Protein AF-A0A4Q3ZMX4-F1 (afdb_monomer_lite)

Secondary structure (DSSP, 8-state):
-HHHHHHHHHHHHHHHHHHHHHHHHHHH-S-HHHHHHHHHHHHHHHHHHHHHHHHHHHHHHHHHHHHHHHTT--TTTTT-HHHHHHHHHHHHHHHHHHHHHHHT-SS-EEEE-TTSBEEEE-HHHHHH-TT--TT-BHHHHHGGGGTSSEEEEEETTEEEEEEEEEEGGGEEEEEEEE---PPPHHHHHHHHHHHHTT----------

pLDDT: mean 84.44, std 8.98, range [46.44, 96.88]

Structure (mmCIF, N/CA/C/O backbone):
data_AF-A0A4Q3ZMX4-F1
#
_entry.id   AF-A0A4Q3ZMX4-F1
#
loop_
_atom_site.group_PDB
_atom_site.id
_atom_site.type_symbol
_atom_site.label_atom_id
_atom_site.label_alt_id
_atom_site.label_comp_id
_atom_site.label_asym_id
_atom_site.label_entity_id
_atom_site.label_seq_id
_atom_site.pdbx_PDB_ins_code
_atom_site.Cartn_x
_atom_site.Cartn_y
_atom_site.Cartn_z
_atom_site.occupancy
_atom_site.B_iso_or_equiv
_atom_site.auth_seq_id
_atom_site.auth_comp_id
_atom_site.auth_asym_id
_atom_site.auth_atom_id
_atom_site.pdbx_PDB_model_num
ATOM 1 N N . MET A 1 1 ? 9.435 -6.597 -30.065 1.00 49.09 1 MET A N 1
ATOM 2 C CA . MET A 1 1 ? 9.731 -6.068 -31.420 1.00 49.09 1 MET A CA 1
ATOM 3 C C . MET A 1 1 ? 11.016 -5.232 -31.477 1.00 49.09 1 MET A C 1
ATOM 5 O O . MET A 1 1 ? 11.872 -5.584 -32.269 1.00 49.09 1 MET A O 1
ATOM 9 N N . ARG A 1 2 ? 11.240 -4.225 -30.607 1.00 56.09 2 ARG A N 1
ATOM 10 C CA . ARG A 1 2 ? 12.465 -3.377 -30.626 1.00 56.09 2 ARG A CA 1
ATOM 11 C C . ARG A 1 2 ? 13.817 -4.119 -30.572 1.00 56.09 2 ARG A C 1
ATOM 13 O O . ARG A 1 2 ? 14.740 -3.703 -31.257 1.00 56.09 2 ARG A O 1
ATOM 20 N N . ARG A 1 3 ? 13.949 -5.209 -29.797 1.00 56.38 3 ARG A N 1
ATOM 21 C CA . ARG A 1 3 ? 15.206 -5.996 -29.727 1.00 56.38 3 ARG A CA 1
ATOM 22 C C . ARG A 1 3 ? 15.548 -6.682 -31.058 1.00 56.38 3 ARG A C 1
ATOM 24 O O . ARG A 1 3 ? 16.704 -6.705 -31.454 1.00 56.38 3 ARG A O 1
ATOM 31 N N . LEU A 1 4 ? 14.523 -7.158 -31.768 1.00 62.94 4 LEU A N 1
ATOM 32 C CA . LEU A 1 4 ? 14.646 -7.736 -33.109 1.00 62.94 4 LEU A CA 1
ATOM 33 C C . LEU A 1 4 ? 15.068 -6.668 -34.125 1.00 62.94 4 LEU A C 1
ATOM 35 O O . LEU A 1 4 ? 15.923 -6.930 -34.958 1.00 62.94 4 LEU A O 1
ATOM 39 N N . SER A 1 5 ? 14.543 -5.445 -33.998 1.00 69.19 5 SER A N 1
ATOM 40 C CA . SER A 1 5 ? 14.926 -4.299 -34.831 1.00 69.19 5 SER A CA 1
ATOM 41 C C . SER A 1 5 ? 16.400 -3.919 -34.659 1.00 69.19 5 SER A C 1
ATOM 43 O O . SER A 1 5 ? 17.083 -3.692 -35.648 1.00 69.19 5 SER A O 1
ATOM 45 N N . VAL A 1 6 ? 16.909 -3.881 -33.421 1.00 71.56 6 VAL A N 1
ATOM 46 C CA . VAL A 1 6 ? 18.323 -3.559 -33.148 1.00 71.56 6 VAL A CA 1
ATOM 47 C C . VAL A 1 6 ? 19.251 -4.648 -33.689 1.00 71.56 6 VAL A C 1
ATOM 49 O O . VAL A 1 6 ? 20.240 -4.326 -34.342 1.00 71.56 6 VAL A O 1
ATOM 52 N N . ALA A 1 7 ? 18.902 -5.924 -33.496 1.00 72.88 7 ALA A N 1
ATOM 53 C CA . ALA A 1 7 ? 19.657 -7.044 -34.057 1.00 72.88 7 ALA A CA 1
ATOM 54 C C . ALA A 1 7 ? 19.653 -7.040 -35.598 1.00 72.88 7 ALA A C 1
ATOM 56 O O . ALA A 1 7 ? 20.690 -7.265 -36.215 1.00 72.88 7 ALA A O 1
ATOM 57 N N . LEU A 1 8 ? 18.514 -6.721 -36.225 1.00 75.25 8 LEU A N 1
ATOM 58 C CA . LEU A 1 8 ? 18.392 -6.574 -37.679 1.00 75.25 8 LEU A CA 1
ATOM 59 C C . LEU A 1 8 ? 19.236 -5.420 -38.223 1.00 75.25 8 LEU A C 1
ATOM 61 O O . LEU A 1 8 ? 19.898 -5.592 -39.239 1.00 75.25 8 LEU A O 1
ATOM 65 N N . ILE A 1 9 ? 19.246 -4.268 -37.547 1.00 78.75 9 ILE A N 1
ATOM 66 C CA . ILE A 1 9 ? 20.063 -3.115 -37.950 1.00 78.75 9 ILE A CA 1
ATOM 67 C C . ILE A 1 9 ? 21.552 -3.450 -37.825 1.00 78.75 9 ILE A C 1
ATOM 69 O O . ILE A 1 9 ? 22.304 -3.199 -38.762 1.00 78.75 9 ILE A O 1
ATOM 73 N N . ALA A 1 10 ? 21.974 -4.067 -36.717 1.00 78.31 10 ALA A N 1
ATOM 74 C CA . ALA A 1 10 ? 23.356 -4.510 -36.546 1.00 78.31 10 ALA A CA 1
ATOM 75 C C . ALA A 1 10 ? 23.769 -5.509 -37.643 1.00 78.31 10 ALA A C 1
ATOM 77 O O . ALA A 1 10 ? 24.811 -5.331 -38.273 1.00 78.31 10 ALA A O 1
ATOM 78 N N . ASN A 1 11 ? 22.923 -6.499 -37.947 1.00 79.56 11 ASN A N 1
ATOM 79 C CA . ASN A 1 11 ? 23.174 -7.446 -39.037 1.00 79.56 11 ASN A CA 1
ATOM 80 C C . ASN A 1 11 ? 23.218 -6.771 -40.413 1.00 79.56 11 ASN A C 1
ATOM 82 O O . ASN A 1 11 ? 24.081 -7.107 -41.217 1.00 79.56 11 ASN A O 1
ATOM 86 N N . ALA A 1 12 ? 22.333 -5.811 -40.692 1.00 79.69 12 ALA A N 1
ATOM 87 C CA . ALA A 1 12 ? 22.329 -5.081 -41.959 1.00 79.69 12 ALA A CA 1
ATOM 88 C C . ALA A 1 12 ? 23.615 -4.261 -42.149 1.00 79.69 12 ALA A C 1
ATOM 90 O O . ALA A 1 12 ? 24.175 -4.238 -43.243 1.00 79.69 12 ALA A O 1
ATOM 91 N N . VAL A 1 13 ? 24.120 -3.638 -41.078 1.00 82.62 13 VAL A N 1
ATOM 92 C CA . VAL A 1 13 ? 25.387 -2.890 -41.089 1.00 82.62 13 VAL A CA 1
ATOM 93 C C . VAL A 1 13 ? 26.574 -3.823 -41.349 1.00 82.62 13 VAL A C 1
ATOM 95 O O . VAL A 1 13 ? 27.424 -3.514 -42.184 1.00 82.62 13 VAL A O 1
ATOM 98 N N . TRP A 1 14 ? 26.612 -4.991 -40.703 1.00 82.56 14 TRP A N 1
ATOM 99 C CA . TRP A 1 14 ? 27.644 -6.001 -40.957 1.00 82.56 14 TRP A CA 1
ATOM 100 C C . TRP A 1 14 ? 27.569 -6.590 -42.368 1.00 82.56 14 TRP A C 1
ATOM 102 O O . TRP A 1 14 ? 28.601 -6.758 -43.016 1.00 82.56 14 TRP A O 1
ATOM 112 N N . MET A 1 15 ? 26.364 -6.845 -42.881 1.00 83.38 15 MET A N 1
ATOM 113 C CA . MET A 1 15 ? 26.166 -7.288 -44.261 1.00 83.38 15 MET A CA 1
ATOM 114 C C . MET A 1 15 ? 26.649 -6.248 -45.271 1.00 83.38 15 MET A C 1
ATOM 116 O O . MET A 1 15 ? 27.288 -6.616 -46.251 1.00 83.38 15 MET A O 1
ATOM 120 N N . LEU A 1 16 ? 26.381 -4.961 -45.035 1.00 81.62 16 LEU A N 1
ATOM 121 C CA . LEU A 1 16 ? 26.855 -3.883 -45.900 1.00 81.62 16 LEU A CA 1
ATOM 122 C C . LEU A 1 16 ? 28.389 -3.808 -45.899 1.00 81.62 16 LEU A C 1
ATOM 124 O O . LEU A 1 16 ? 28.996 -3.688 -46.960 1.00 81.62 16 LEU A O 1
ATOM 128 N N . ALA A 1 17 ? 29.021 -3.931 -44.728 1.00 79.75 17 ALA A N 1
ATOM 129 C CA . ALA A 1 17 ? 30.477 -3.962 -44.611 1.00 79.75 17 ALA A CA 1
ATOM 130 C C . ALA A 1 17 ? 31.086 -5.169 -45.347 1.00 79.75 17 ALA A C 1
ATOM 132 O O . ALA A 1 17 ? 32.060 -5.011 -46.084 1.00 79.75 17 ALA A O 1
ATOM 133 N N . ALA A 1 18 ? 30.478 -6.353 -45.218 1.00 80.38 18 ALA A N 1
ATOM 134 C CA . ALA A 1 18 ? 30.893 -7.549 -45.947 1.00 80.38 18 ALA A CA 1
ATOM 135 C C . ALA A 1 18 ? 30.715 -7.390 -47.467 1.00 80.38 18 ALA A C 1
ATOM 137 O O . ALA A 1 18 ? 31.610 -7.748 -48.231 1.00 80.38 18 ALA A O 1
ATOM 138 N N . LEU A 1 19 ? 29.600 -6.803 -47.913 1.00 85.44 19 LEU A N 1
ATOM 139 C CA . LEU A 1 19 ? 29.331 -6.533 -49.326 1.00 85.44 19 LEU A CA 1
ATOM 140 C C . LEU A 1 19 ? 30.356 -5.553 -49.918 1.00 85.44 19 LEU A C 1
ATOM 142 O O . LEU A 1 19 ? 30.867 -5.787 -51.010 1.00 85.44 19 LEU A O 1
ATOM 146 N N . LEU A 1 20 ? 30.692 -4.484 -49.188 1.00 80.62 20 LEU A N 1
ATOM 147 C CA . LEU A 1 20 ? 31.711 -3.512 -49.593 1.00 80.62 20 LEU A CA 1
ATOM 148 C C . LEU A 1 20 ? 33.108 -4.136 -49.646 1.00 80.62 20 LEU A C 1
ATOM 150 O O . LEU A 1 20 ? 33.864 -3.853 -50.574 1.00 80.62 20 LEU A O 1
ATOM 154 N N . ALA A 1 21 ? 33.439 -5.016 -48.698 1.00 78.31 21 ALA A N 1
ATOM 155 C CA . ALA A 1 21 ? 34.698 -5.752 -48.711 1.00 78.31 21 ALA A CA 1
ATOM 156 C C . ALA A 1 21 ? 34.789 -6.684 -49.932 1.00 78.31 21 ALA A C 1
ATOM 158 O O . ALA A 1 21 ? 35.765 -6.620 -50.675 1.00 78.31 21 ALA A O 1
ATOM 159 N N . VAL A 1 22 ? 33.754 -7.492 -50.193 1.00 83.75 22 VAL A N 1
ATOM 160 C CA . VAL A 1 22 ? 33.700 -8.391 -51.362 1.00 83.75 22 VAL A CA 1
ATOM 161 C C . VAL A 1 22 ? 33.745 -7.602 -52.673 1.00 83.75 22 VAL A C 1
ATOM 163 O O . VAL A 1 22 ? 34.520 -7.945 -53.565 1.00 83.75 22 VAL A O 1
ATOM 166 N N . GLY A 1 23 ? 32.973 -6.517 -52.780 1.00 81.12 23 GLY A N 1
ATOM 167 C CA . GLY A 1 23 ? 32.984 -5.635 -53.947 1.00 81.12 23 GLY A CA 1
ATOM 168 C C . GLY A 1 23 ? 34.357 -5.003 -54.183 1.00 81.12 23 GLY A C 1
ATOM 169 O O . GLY A 1 23 ? 34.837 -4.989 -55.313 1.00 81.12 23 GLY A O 1
ATOM 170 N N . GLY A 1 24 ? 35.031 -4.562 -53.118 1.00 78.06 24 GLY A N 1
ATOM 171 C CA . GLY A 1 24 ? 36.393 -4.032 -53.184 1.00 78.06 24 GLY A CA 1
ATOM 172 C C . GLY A 1 24 ? 37.405 -5.053 -53.707 1.00 78.06 24 GLY A C 1
ATOM 173 O O . GLY A 1 24 ? 38.204 -4.721 -54.582 1.00 78.06 24 GLY A O 1
ATOM 174 N N . VAL A 1 25 ? 37.335 -6.306 -53.239 1.00 81.12 25 VAL A N 1
ATOM 175 C CA . VAL A 1 25 ? 38.195 -7.389 -53.751 1.00 81.12 25 VAL A CA 1
ATOM 176 C C . VAL A 1 25 ? 37.894 -7.699 -55.220 1.00 81.12 25 VAL A C 1
ATOM 178 O O . VAL A 1 25 ? 38.823 -7.910 -55.994 1.00 81.12 25 VAL A O 1
ATOM 181 N N . MET A 1 26 ? 36.624 -7.697 -55.637 1.00 84.31 26 MET A N 1
ATOM 182 C CA . MET A 1 26 ? 36.268 -7.963 -57.038 1.00 84.31 26 MET A CA 1
ATOM 183 C C . MET A 1 26 ? 36.699 -6.846 -57.999 1.00 84.31 26 MET A C 1
ATOM 185 O O . MET A 1 26 ? 37.114 -7.144 -59.115 1.00 84.31 26 MET A O 1
ATOM 189 N N . LEU A 1 27 ? 36.628 -5.579 -57.581 1.00 84.38 27 LEU A N 1
ATOM 190 C CA . LEU A 1 27 ? 36.992 -4.426 -58.415 1.00 84.38 27 LEU A CA 1
ATOM 191 C C . LEU A 1 27 ? 38.505 -4.187 -58.503 1.00 84.38 27 LEU A C 1
ATOM 193 O O . LEU A 1 27 ? 38.997 -3.807 -59.562 1.00 84.38 27 LEU A O 1
ATOM 197 N N . PHE A 1 28 ? 39.241 -4.392 -57.408 1.00 82.38 28 PHE A N 1
ATOM 198 C CA . PHE A 1 28 ? 40.659 -4.017 -57.306 1.00 82.38 28 PHE A CA 1
ATOM 199 C C . PHE A 1 28 ? 41.603 -5.208 -57.088 1.00 82.38 28 PHE A C 1
ATOM 201 O O . PHE A 1 28 ? 42.804 -5.009 -56.882 1.00 82.38 28 PHE A O 1
ATOM 208 N N . GLY A 1 29 ? 41.081 -6.438 -57.094 1.00 81.75 29 GLY A N 1
ATOM 209 C CA . GLY A 1 29 ? 41.828 -7.646 -56.749 1.00 81.75 29 GLY A CA 1
ATOM 210 C C . GLY A 1 29 ? 42.252 -7.690 -55.275 1.00 81.75 29 GLY A C 1
ATOM 211 O O . GLY A 1 29 ? 41.814 -6.891 -54.445 1.00 81.75 29 GLY A O 1
ATOM 212 N N . ALA A 1 30 ? 43.155 -8.616 -54.941 1.00 82.56 30 ALA A N 1
ATOM 213 C CA . ALA A 1 30 ? 43.778 -8.719 -53.617 1.00 82.56 30 ALA A CA 1
ATOM 214 C C . ALA A 1 30 ? 44.853 -7.631 -53.415 1.00 82.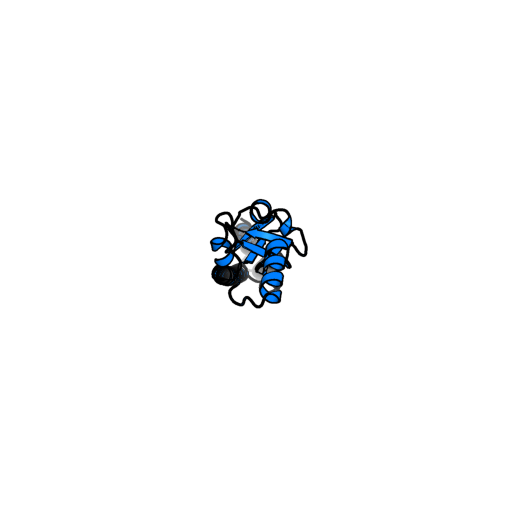56 30 ALA A C 1
ATOM 216 O O . ALA A 1 30 ? 46.035 -7.916 -53.230 1.00 82.56 30 ALA A O 1
ATOM 217 N N . SER A 1 31 ? 44.445 -6.368 -53.512 1.00 86.81 31 SER A N 1
ATOM 218 C CA . SER A 1 31 ? 45.322 -5.213 -53.350 1.00 86.81 31 SER A CA 1
ATOM 219 C C . SER A 1 31 ? 45.283 -4.668 -51.913 1.00 86.81 31 SER A C 1
ATOM 221 O O . SER A 1 31 ? 44.277 -4.821 -51.210 1.00 86.81 31 SER A O 1
ATOM 223 N N . PRO A 1 32 ? 46.340 -3.963 -51.462 1.00 84.75 32 PRO A N 1
ATOM 224 C CA . PRO A 1 32 ? 46.344 -3.276 -50.167 1.00 84.75 32 PRO A CA 1
ATOM 225 C C . PRO A 1 32 ? 45.181 -2.285 -50.008 1.00 84.75 32 PRO A C 1
ATOM 227 O O . PRO A 1 32 ? 44.699 -2.059 -48.901 1.00 84.75 32 PRO A O 1
ATOM 230 N N . LEU A 1 33 ? 44.701 -1.720 -51.120 1.00 80.06 33 LEU A N 1
ATOM 231 C CA . LEU A 1 33 ? 43.581 -0.782 -51.148 1.00 80.06 33 LEU A CA 1
ATOM 232 C C . LEU A 1 33 ? 42.260 -1.488 -50.795 1.00 80.06 33 LEU A C 1
ATOM 234 O O . LEU A 1 33 ? 41.500 -0.979 -49.973 1.00 80.06 33 LEU A O 1
ATOM 238 N N . ALA A 1 34 ? 42.025 -2.697 -51.318 1.00 77.25 34 ALA A N 1
ATOM 239 C CA . ALA A 1 34 ? 40.861 -3.507 -50.954 1.00 77.25 34 ALA A CA 1
ATOM 240 C C . ALA A 1 34 ? 40.870 -3.900 -49.463 1.00 77.25 34 ALA A C 1
ATOM 242 O O . ALA A 1 34 ? 39.834 -3.833 -48.799 1.00 77.25 34 ALA A O 1
ATOM 243 N N . LEU A 1 35 ? 42.046 -4.229 -48.909 1.00 79.31 35 LEU A N 1
ATOM 244 C CA . LEU A 1 35 ? 42.207 -4.492 -47.473 1.00 79.31 35 LEU A CA 1
ATOM 245 C C . LEU A 1 35 ? 41.905 -3.253 -46.619 1.00 79.31 35 LEU A C 1
ATOM 247 O O . LEU A 1 35 ? 41.247 -3.371 -45.587 1.00 79.31 35 LEU A O 1
ATOM 251 N N . LEU A 1 36 ? 42.336 -2.066 -47.055 1.00 83.06 36 LEU A N 1
ATOM 252 C CA . LEU A 1 36 ? 42.076 -0.809 -46.351 1.00 83.06 36 LEU A CA 1
ATOM 253 C C . LEU A 1 36 ? 40.577 -0.470 -46.334 1.00 83.06 36 LEU A C 1
ATOM 255 O O . LEU A 1 36 ? 40.044 -0.096 -45.289 1.00 83.06 36 LEU A O 1
ATOM 259 N N . VAL A 1 37 ? 39.879 -0.659 -47.459 1.00 81.12 37 VAL A N 1
ATOM 260 C CA . VAL A 1 37 ? 38.421 -0.465 -47.552 1.00 81.12 37 VAL A CA 1
ATOM 261 C C . VAL A 1 37 ? 37.674 -1.448 -46.648 1.00 81.12 37 VAL A C 1
ATOM 263 O O . VAL A 1 37 ? 36.770 -1.039 -45.918 1.00 81.12 37 VAL A O 1
ATOM 266 N N . ALA A 1 38 ? 38.076 -2.722 -46.632 1.00 78.50 38 ALA A N 1
ATOM 267 C CA . ALA A 1 38 ? 37.484 -3.725 -45.748 1.00 78.50 38 ALA A CA 1
ATOM 268 C C . ALA A 1 38 ? 37.718 -3.392 -44.263 1.00 78.50 38 ALA A C 1
ATOM 270 O O . ALA A 1 38 ? 36.786 -3.455 -43.460 1.00 78.50 38 ALA A O 1
ATOM 271 N N . ALA A 1 39 ? 38.934 -2.975 -43.898 1.00 81.19 39 ALA A N 1
ATOM 272 C CA . ALA A 1 39 ? 39.270 -2.581 -42.532 1.00 81.19 39 ALA A CA 1
ATOM 273 C C . ALA A 1 39 ? 38.453 -1.364 -42.063 1.00 81.19 39 ALA A C 1
ATOM 275 O O . ALA A 1 39 ? 37.902 -1.384 -40.961 1.00 81.19 39 ALA A O 1
ATOM 276 N N . LEU A 1 40 ? 38.311 -0.337 -42.911 1.00 84.75 40 LEU A N 1
ATOM 277 C CA . LEU A 1 40 ? 37.462 0.826 -42.631 1.00 84.75 40 LEU A CA 1
ATOM 278 C C . LEU A 1 40 ? 35.986 0.440 -42.490 1.00 84.75 40 LEU A C 1
ATOM 280 O O . LEU A 1 40 ? 35.319 0.918 -41.573 1.00 84.75 40 LEU A O 1
ATOM 284 N N . GLY A 1 41 ? 35.484 -0.446 -43.354 1.00 79.88 41 GLY A N 1
ATOM 285 C CA . GLY A 1 41 ? 34.114 -0.957 -43.279 1.00 79.88 41 GLY A CA 1
ATOM 286 C C . GLY A 1 41 ? 33.837 -1.688 -41.964 1.00 79.88 41 GLY A C 1
ATOM 287 O O . GLY A 1 41 ? 32.845 -1.397 -41.294 1.00 79.88 41 GLY A O 1
ATOM 288 N N . CYS A 1 42 ? 34.742 -2.575 -41.544 1.00 78.06 42 CYS A N 1
ATOM 289 C CA . CYS A 1 42 ? 34.650 -3.273 -40.260 1.00 78.06 42 CYS A CA 1
ATOM 290 C C . CYS A 1 42 ? 34.712 -2.307 -39.068 1.00 78.06 42 CYS A C 1
ATOM 292 O O . CYS A 1 42 ? 33.908 -2.421 -38.142 1.00 78.06 42 CYS A O 1
ATOM 294 N N . ALA A 1 43 ? 35.625 -1.332 -39.093 1.00 81.62 43 ALA A N 1
ATOM 295 C CA . ALA A 1 43 ? 35.742 -0.331 -38.034 1.00 81.62 43 ALA A CA 1
ATOM 296 C C . ALA A 1 43 ? 34.471 0.529 -37.917 1.00 81.62 43 ALA A C 1
ATOM 298 O O . ALA A 1 43 ? 33.965 0.744 -36.814 1.00 81.62 43 ALA A O 1
ATOM 299 N N . ALA A 1 44 ? 33.907 0.965 -39.048 1.00 83.31 44 ALA A N 1
ATOM 300 C CA . ALA A 1 44 ? 32.655 1.714 -39.083 1.00 83.31 44 ALA A CA 1
ATOM 301 C C . ALA A 1 44 ? 31.472 0.873 -38.574 1.00 83.31 44 ALA A C 1
ATOM 303 O O . ALA A 1 44 ? 30.674 1.360 -37.773 1.00 83.31 44 ALA A O 1
ATOM 304 N N . ALA A 1 45 ? 31.381 -0.399 -38.972 1.00 80.38 45 ALA A N 1
ATOM 305 C CA . ALA A 1 45 ? 30.333 -1.308 -38.512 1.00 80.38 45 ALA A CA 1
ATOM 306 C C . ALA A 1 45 ? 30.384 -1.540 -36.993 1.00 80.38 45 ALA A C 1
ATOM 308 O O . ALA A 1 45 ? 29.349 -1.484 -36.319 1.00 80.38 45 ALA A O 1
ATOM 309 N N . LEU A 1 46 ? 31.587 -1.734 -36.441 1.00 80.56 46 LEU A N 1
ATOM 310 C CA . LEU A 1 46 ? 31.810 -1.844 -34.999 1.00 80.56 46 LEU A CA 1
ATOM 311 C C . LEU A 1 46 ? 31.396 -0.563 -34.269 1.00 80.56 46 LEU A C 1
ATOM 313 O O . LEU A 1 46 ? 30.638 -0.633 -33.301 1.00 80.56 46 LEU A O 1
ATOM 317 N N . ALA A 1 47 ? 31.831 0.601 -34.758 1.00 83.88 47 ALA A N 1
ATOM 318 C CA . ALA A 1 47 ? 31.502 1.890 -34.158 1.00 83.88 47 ALA A CA 1
ATOM 319 C C . ALA A 1 47 ? 29.988 2.148 -34.150 1.00 83.88 47 ALA A C 1
ATOM 321 O O . ALA A 1 47 ? 29.428 2.514 -33.116 1.00 83.88 47 ALA A O 1
ATOM 322 N N . VAL A 1 48 ? 29.301 1.903 -35.269 1.00 83.94 48 VAL A N 1
ATOM 323 C CA . VAL A 1 48 ? 27.844 2.072 -35.378 1.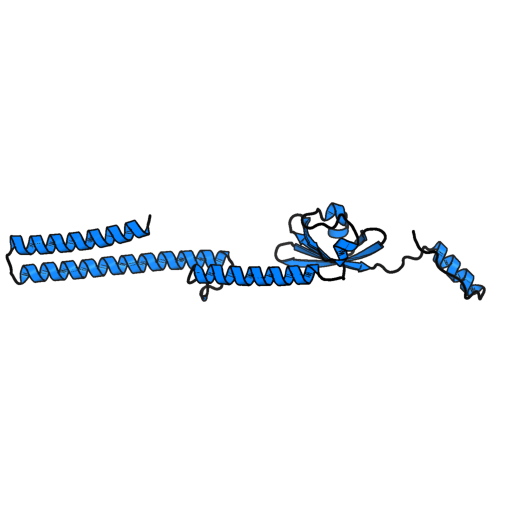00 83.94 48 VAL A CA 1
ATOM 324 C C . VAL A 1 48 ? 27.115 1.119 -34.431 1.00 83.94 48 VAL A C 1
ATOM 326 O O . VAL A 1 48 ? 26.246 1.557 -33.676 1.00 83.94 48 VAL A O 1
ATOM 329 N N . THR A 1 49 ? 27.497 -0.160 -34.409 1.00 82.94 49 THR A N 1
ATOM 330 C CA . THR A 1 49 ? 26.853 -1.166 -33.550 1.00 82.94 49 THR A CA 1
ATOM 331 C C . THR A 1 49 ? 27.036 -0.834 -32.071 1.00 82.94 49 THR A C 1
ATOM 333 O O . THR A 1 49 ? 26.064 -0.849 -31.315 1.00 82.94 49 THR A O 1
ATOM 336 N N . ALA A 1 50 ? 28.252 -0.456 -31.663 1.00 81.75 50 ALA A N 1
ATOM 337 C CA . ALA A 1 50 ? 28.538 -0.043 -30.294 1.00 81.75 50 ALA A CA 1
ATOM 338 C C . ALA A 1 50 ? 27.723 1.199 -29.908 1.00 81.75 50 ALA A C 1
ATOM 340 O O . ALA A 1 50 ? 27.077 1.218 -28.863 1.00 81.75 50 ALA A O 1
ATOM 341 N N . THR A 1 51 ? 27.679 2.212 -30.778 1.00 83.06 51 THR A N 1
ATOM 342 C CA . THR A 1 51 ? 26.939 3.455 -30.515 1.00 83.06 51 THR A CA 1
ATOM 343 C C . THR A 1 51 ? 25.439 3.194 -30.361 1.00 83.06 51 THR A C 1
ATOM 345 O O . THR A 1 51 ? 24.809 3.729 -29.448 1.00 83.06 51 THR A O 1
ATOM 348 N N . ILE A 1 52 ? 24.854 2.351 -31.219 1.00 83.50 52 ILE A N 1
ATOM 349 C CA . ILE A 1 52 ? 23.439 1.965 -31.123 1.00 83.50 52 ILE A CA 1
ATOM 350 C C . ILE A 1 52 ? 23.185 1.180 -29.832 1.00 83.50 52 ILE A C 1
ATOM 352 O O . ILE A 1 52 ? 22.213 1.481 -29.138 1.00 83.50 52 ILE A O 1
ATOM 356 N N . GLY A 1 53 ? 24.069 0.239 -29.483 1.00 80.19 53 GLY A N 1
ATOM 357 C CA . GLY A 1 53 ? 24.012 -0.519 -28.232 1.00 80.19 53 GLY A CA 1
ATOM 358 C C . GLY A 1 53 ? 23.981 0.404 -27.015 1.00 80.19 53 GLY A C 1
ATOM 359 O O . GLY A 1 53 ? 22.983 0.426 -26.295 1.00 80.19 53 GLY A O 1
ATOM 360 N N . PHE A 1 54 ? 24.986 1.275 -26.876 1.00 79.69 54 PHE A N 1
ATOM 361 C CA . PHE A 1 54 ? 25.078 2.240 -25.775 1.00 79.69 54 PHE A CA 1
ATOM 362 C C . PHE A 1 54 ? 23.865 3.170 -25.684 1.00 79.69 54 PHE A C 1
ATOM 364 O O . PHE A 1 54 ? 23.383 3.461 -24.588 1.00 79.69 54 PHE A O 1
ATOM 371 N N . ARG A 1 55 ? 23.344 3.649 -26.821 1.00 83.44 55 ARG A N 1
ATOM 372 C CA . ARG A 1 55 ? 22.141 4.496 -26.824 1.00 83.44 55 ARG A CA 1
ATOM 373 C C . ARG A 1 55 ? 20.900 3.722 -26.402 1.00 83.44 55 ARG A C 1
ATOM 375 O O . ARG A 1 55 ? 20.059 4.274 -25.695 1.00 83.44 55 ARG A O 1
ATOM 382 N N . SER A 1 56 ? 20.774 2.471 -26.835 1.00 79.19 56 SER A N 1
ATOM 383 C CA . SER A 1 56 ? 19.648 1.629 -26.447 1.00 79.19 56 SER A CA 1
ATOM 384 C C . SER A 1 56 ? 19.686 1.299 -24.956 1.00 79.19 56 SER A C 1
ATOM 386 O O . SER A 1 56 ? 18.658 1.443 -24.296 1.00 79.19 56 SER A O 1
ATOM 388 N N . ASP A 1 57 ? 20.863 0.989 -24.410 1.00 82.00 57 ASP A N 1
ATOM 389 C CA . ASP A 1 57 ? 21.048 0.687 -22.991 1.00 82.00 57 ASP A CA 1
ATOM 390 C C . ASP A 1 57 ? 20.724 1.893 -22.115 1.00 82.00 57 ASP A C 1
ATOM 392 O O . ASP A 1 57 ? 19.978 1.756 -21.147 1.00 82.00 57 ASP A O 1
ATOM 396 N N . ARG A 1 58 ? 21.173 3.098 -22.498 1.00 82.56 58 ARG A N 1
ATOM 397 C CA . ARG A 1 58 ? 20.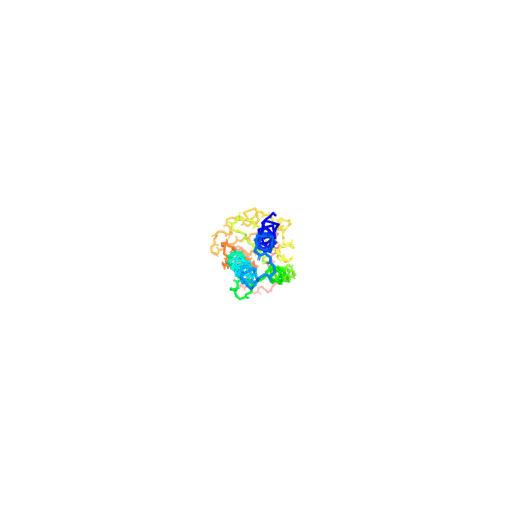790 4.334 -21.795 1.00 82.56 58 ARG A CA 1
ATOM 398 C C . ARG A 1 58 ? 19.280 4.549 -21.789 1.00 82.56 58 ARG A C 1
ATOM 400 O O . ARG A 1 58 ? 18.705 4.779 -20.732 1.00 82.56 58 ARG A O 1
ATOM 407 N N . ALA A 1 59 ? 18.622 4.390 -22.937 1.00 81.88 59 ALA A N 1
ATOM 408 C CA . ALA A 1 59 ? 17.173 4.550 -23.025 1.00 81.88 59 ALA A CA 1
ATOM 409 C C . ALA A 1 59 ? 16.401 3.487 -22.216 1.00 81.88 59 ALA A C 1
ATOM 411 O O . ALA A 1 59 ? 15.287 3.745 -21.760 1.00 81.88 59 ALA A O 1
ATOM 412 N N . PHE A 1 60 ? 16.948 2.278 -22.054 1.00 80.62 60 PHE A N 1
ATOM 413 C CA . PHE A 1 60 ? 16.366 1.260 -21.177 1.00 80.62 60 PHE A CA 1
ATOM 414 C C . PHE A 1 60 ? 16.599 1.581 -19.700 1.00 80.62 60 PHE A C 1
ATOM 416 O O . PHE A 1 60 ? 15.654 1.473 -18.921 1.00 80.62 60 PHE A O 1
ATOM 423 N N . ALA A 1 61 ? 17.802 2.018 -19.331 1.00 81.75 61 ALA A N 1
ATOM 424 C CA . ALA A 1 61 ? 18.133 2.422 -17.969 1.00 81.75 61 ALA A CA 1
ATOM 425 C C . ALA A 1 61 ? 17.270 3.605 -17.500 1.00 81.75 61 ALA A C 1
ATOM 427 O O . ALA A 1 61 ? 16.728 3.558 -16.404 1.00 81.75 61 ALA A O 1
ATOM 428 N N . GLU A 1 62 ? 17.050 4.612 -18.350 1.00 84.50 62 GLU A N 1
ATOM 429 C CA . GLU A 1 62 ? 16.157 5.744 -18.053 1.00 84.50 62 GLU A CA 1
ATOM 430 C C . GLU A 1 62 ? 14.716 5.287 -17.793 1.00 84.50 62 GLU A C 1
ATOM 432 O O . GLU A 1 62 ? 14.078 5.730 -16.840 1.00 84.50 62 GLU A O 1
ATOM 437 N N . LYS A 1 63 ? 14.202 4.354 -18.603 1.00 83.25 63 LYS A N 1
ATOM 438 C CA . LYS A 1 63 ? 12.854 3.800 -18.408 1.00 83.25 63 LYS A CA 1
ATOM 439 C C . LYS A 1 63 ? 12.741 2.982 -17.129 1.00 83.25 63 LYS A C 1
ATOM 441 O O . LYS A 1 63 ? 11.721 3.071 -16.455 1.00 83.25 63 LYS A O 1
ATOM 446 N N . LEU A 1 64 ? 13.755 2.180 -16.810 1.00 82.94 64 LEU A N 1
ATOM 447 C CA . LEU A 1 64 ? 13.792 1.421 -15.561 1.00 82.94 64 LEU A CA 1
ATOM 448 C C . LEU A 1 64 ? 13.889 2.351 -14.354 1.00 82.94 64 LEU A C 1
ATOM 450 O O . LEU A 1 64 ? 13.166 2.135 -13.388 1.00 82.94 64 LEU A O 1
ATOM 454 N N . GLY A 1 65 ? 14.674 3.425 -14.457 1.00 81.62 65 GLY A N 1
ATOM 455 C CA . GLY A 1 65 ? 14.738 4.495 -13.467 1.00 81.62 65 GLY A CA 1
ATOM 456 C C . GLY A 1 65 ? 13.371 5.127 -13.221 1.00 81.62 65 GLY A C 1
ATOM 457 O O . GLY A 1 65 ? 12.918 5.148 -12.084 1.00 81.62 65 GLY A O 1
ATOM 458 N N . ALA A 1 66 ? 12.668 5.539 -14.282 1.00 82.81 66 ALA A N 1
ATOM 459 C CA . ALA A 1 66 ? 11.334 6.134 -14.171 1.00 82.81 66 ALA A CA 1
ATOM 460 C C . ALA A 1 66 ? 10.298 5.169 -13.564 1.00 82.81 66 ALA A C 1
ATOM 462 O O . ALA A 1 66 ? 9.467 5.571 -12.752 1.00 82.81 66 ALA A O 1
ATOM 463 N N . ILE A 1 67 ? 10.349 3.881 -13.928 1.00 81.19 67 ILE A N 1
ATOM 464 C CA . ILE A 1 67 ? 9.476 2.854 -13.337 1.00 81.19 67 ILE A CA 1
ATOM 465 C C . ILE A 1 67 ? 9.831 2.634 -11.863 1.00 81.19 67 ILE A C 1
ATOM 467 O O . ILE A 1 67 ? 8.938 2.555 -11.024 1.00 81.19 67 ILE A O 1
ATOM 471 N N . GLY A 1 68 ? 11.119 2.548 -11.535 1.00 79.31 68 GLY A N 1
ATOM 472 C CA . GLY A 1 68 ? 11.580 2.397 -10.160 1.00 79.31 68 GLY A CA 1
ATOM 473 C C . GLY A 1 68 ? 11.172 3.582 -9.288 1.00 79.31 68 GLY A C 1
ATOM 474 O O . GLY A 1 68 ? 10.660 3.374 -8.192 1.00 79.31 68 GLY A O 1
ATOM 475 N N . GLU A 1 69 ? 11.304 4.805 -9.796 1.00 81.81 69 GLU A N 1
ATOM 476 C CA . GLU A 1 69 ? 10.884 6.032 -9.117 1.00 81.81 69 GLU A CA 1
ATOM 477 C C . GLU A 1 69 ? 9.367 6.074 -8.897 1.00 81.81 69 GLU A C 1
ATOM 479 O O . GLU A 1 69 ? 8.924 6.339 -7.782 1.00 81.81 69 GLU A O 1
ATOM 484 N N . ALA A 1 70 ? 8.564 5.712 -9.904 1.00 78.25 70 ALA A N 1
ATOM 485 C CA . ALA A 1 70 ? 7.108 5.616 -9.763 1.00 78.25 70 ALA A CA 1
ATOM 486 C C . ALA A 1 70 ? 6.681 4.594 -8.693 1.00 78.25 70 ALA A C 1
ATOM 488 O O . ALA A 1 70 ? 5.640 4.737 -8.056 1.00 78.25 70 ALA A O 1
ATOM 489 N N . VAL A 1 71 ? 7.499 3.565 -8.472 1.00 75.06 71 VAL A N 1
ATOM 490 C CA . VAL A 1 71 ? 7.301 2.555 -7.426 1.00 75.06 71 VAL A CA 1
ATOM 491 C C . VAL A 1 71 ? 7.881 3.005 -6.068 1.00 75.06 71 VAL A C 1
ATOM 493 O O . VAL A 1 71 ? 7.646 2.363 -5.040 1.00 75.06 71 VAL A O 1
ATOM 496 N N . GLY A 1 72 ? 8.588 4.136 -6.016 1.00 74.75 72 GLY A N 1
ATOM 497 C CA . GLY A 1 72 ? 9.209 4.692 -4.811 1.00 74.75 72 GLY A CA 1
ATOM 498 C C . GLY A 1 72 ? 10.537 4.028 -4.439 1.00 74.75 72 GLY A C 1
ATOM 499 O O . GLY A 1 72 ? 10.893 3.977 -3.261 1.00 74.75 72 GLY A O 1
ATOM 500 N N . LEU A 1 73 ? 11.245 3.459 -5.416 1.00 77.62 73 LEU A N 1
ATOM 501 C CA . LEU A 1 73 ? 12.579 2.891 -5.235 1.00 77.62 73 LEU A CA 1
ATOM 502 C C . LEU A 1 73 ? 13.652 3.965 -5.379 1.00 77.62 73 LEU A C 1
ATOM 504 O O . LEU A 1 73 ? 13.506 4.930 -6.128 1.00 77.62 73 LEU A O 1
ATOM 508 N N . LYS A 1 74 ? 14.767 3.773 -4.671 1.00 77.56 74 LYS A N 1
ATOM 509 C CA . LYS A 1 74 ? 15.937 4.631 -4.842 1.00 77.56 74 LYS A CA 1
ATOM 510 C C . LYS A 1 74 ? 16.538 4.399 -6.235 1.00 77.56 74 LYS A C 1
ATOM 512 O O . LYS A 1 74 ? 16.528 3.261 -6.709 1.00 77.56 74 LYS A O 1
ATOM 517 N N . PRO A 1 75 ? 17.147 5.422 -6.861 1.00 69.50 75 PRO A N 1
ATOM 518 C CA . PRO A 1 75 ? 17.705 5.312 -8.213 1.00 69.50 75 PRO A CA 1
ATOM 519 C C . PRO A 1 75 ? 18.699 4.153 -8.391 1.00 69.50 75 PRO A C 1
ATOM 521 O O . PRO A 1 75 ? 18.759 3.535 -9.447 1.00 69.50 75 PRO A O 1
ATOM 524 N N . GLN A 1 76 ? 19.447 3.827 -7.334 1.00 69.75 76 GLN A N 1
ATOM 525 C CA . GLN A 1 76 ? 20.423 2.732 -7.303 1.00 69.75 76 GLN A CA 1
ATOM 526 C C . GLN A 1 76 ? 19.798 1.323 -7.371 1.00 69.75 76 GLN A C 1
ATOM 528 O O . GLN A 1 76 ? 20.426 0.401 -7.889 1.00 69.75 76 GLN A O 1
ATOM 533 N N . ASP A 1 77 ? 18.553 1.165 -6.912 1.00 67.94 77 ASP A N 1
ATOM 534 C CA . ASP A 1 77 ? 17.837 -0.119 -6.877 1.00 67.94 77 ASP A CA 1
ATOM 535 C C . ASP A 1 77 ? 16.944 -0.311 -8.121 1.00 67.94 77 ASP A C 1
ATOM 537 O O . ASP A 1 77 ? 16.489 -1.414 -8.415 1.00 67.94 77 ASP A O 1
ATOM 541 N N . ALA A 1 78 ? 16.733 0.757 -8.899 1.00 74.69 78 ALA A N 1
ATOM 542 C CA . ALA A 1 78 ? 15.970 0.771 -10.150 1.00 74.69 78 ALA A CA 1
ATOM 543 C C . ALA A 1 78 ? 16.803 0.341 -11.378 1.00 74.69 78 ALA A C 1
ATOM 545 O O . ALA A 1 78 ? 16.479 0.676 -12.517 1.00 74.69 78 ALA A O 1
ATOM 546 N N . THR A 1 79 ? 17.907 -0.375 -11.158 1.00 71.81 79 THR A N 1
ATOM 547 C CA . THR A 1 79 ? 18.877 -0.737 -12.204 1.00 71.81 79 THR A CA 1
ATOM 548 C C . THR A 1 79 ? 18.470 -1.975 -13.001 1.00 71.81 79 THR A C 1
ATOM 550 O O . THR A 1 79 ? 18.902 -2.141 -14.142 1.00 71.81 79 THR A O 1
ATOM 553 N N . SER A 1 80 ? 17.600 -2.828 -12.452 1.00 79.19 80 SER A N 1
ATOM 554 C CA . SER A 1 80 ? 17.065 -3.997 -13.152 1.00 79.19 80 SER A CA 1
ATOM 555 C C . SER A 1 80 ? 15.607 -4.270 -12.778 1.00 79.19 80 SER A C 1
ATOM 557 O O . SER A 1 80 ? 15.148 -3.948 -11.684 1.00 79.19 80 SER A O 1
ATOM 559 N N . VAL A 1 81 ? 14.863 -4.904 -13.691 1.00 80.50 81 VAL A N 1
ATOM 560 C CA . VAL A 1 81 ? 13.481 -5.346 -13.418 1.00 80.50 81 VAL A CA 1
ATOM 561 C C . VAL A 1 81 ? 13.450 -6.340 -12.258 1.00 80.50 81 VAL A C 1
ATOM 563 O O . VAL A 1 81 ? 12.554 -6.280 -11.426 1.00 80.50 81 VAL A O 1
ATOM 566 N N . GLU A 1 82 ? 14.439 -7.230 -12.182 1.00 82.38 82 GLU A N 1
ATOM 567 C CA . GLU A 1 82 ? 14.555 -8.216 -11.107 1.00 82.38 82 GLU A CA 1
ATOM 568 C C . GLU A 1 82 ? 14.716 -7.547 -9.738 1.00 82.38 82 GLU A C 1
ATOM 570 O O . GLU A 1 82 ? 14.041 -7.937 -8.786 1.00 82.38 82 GLU A O 1
ATOM 575 N N . ALA A 1 83 ? 15.529 -6.491 -9.647 1.00 77.75 83 ALA A N 1
ATOM 576 C CA . ALA A 1 83 ? 15.685 -5.711 -8.424 1.00 77.75 83 ALA A CA 1
ATOM 577 C C . ALA A 1 83 ? 14.376 -5.003 -8.036 1.00 77.75 83 ALA A C 1
ATOM 579 O O . ALA A 1 83 ? 13.968 -5.056 -6.874 1.00 77.75 83 ALA A O 1
ATOM 580 N N . ILE A 1 84 ? 13.668 -4.423 -9.014 1.00 81.31 84 I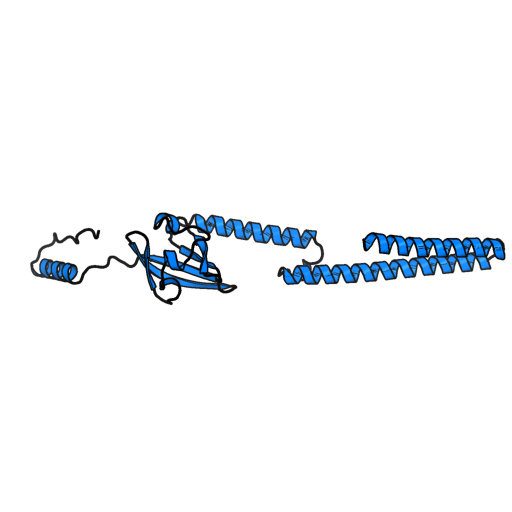LE A N 1
ATOM 581 C CA . ILE A 1 84 ? 12.360 -3.785 -8.797 1.00 81.31 84 ILE A CA 1
ATOM 582 C C . ILE A 1 84 ? 11.343 -4.800 -8.254 1.00 81.31 84 ILE A C 1
ATOM 584 O O . ILE A 1 84 ? 10.694 -4.541 -7.240 1.00 81.31 84 ILE A O 1
ATOM 588 N N . VAL A 1 85 ? 11.225 -5.967 -8.894 1.00 86.56 85 VAL A N 1
ATOM 589 C CA . VAL A 1 85 ? 10.306 -7.040 -8.478 1.00 86.56 85 VAL A CA 1
ATOM 590 C C . VAL A 1 85 ? 10.680 -7.578 -7.099 1.00 86.56 85 VAL A C 1
ATOM 592 O O . VAL A 1 85 ? 9.802 -7.745 -6.256 1.00 86.56 85 VAL A O 1
ATOM 595 N N . THR A 1 86 ? 11.969 -7.788 -6.834 1.00 87.00 86 THR A N 1
ATOM 596 C CA . THR A 1 86 ? 12.455 -8.257 -5.529 1.00 87.00 86 THR A CA 1
ATOM 597 C C . THR A 1 86 ? 12.115 -7.262 -4.425 1.00 87.00 86 THR A C 1
ATOM 599 O O . THR A 1 86 ? 11.597 -7.652 -3.380 1.00 87.00 86 THR A O 1
ATOM 602 N N . SER A 1 87 ? 12.342 -5.967 -4.655 1.00 84.44 87 SER A N 1
ATOM 603 C CA . SER A 1 87 ? 12.025 -4.932 -3.670 1.00 84.44 87 SER A CA 1
ATOM 604 C C . SER A 1 87 ? 10.519 -4.805 -3.425 1.00 84.44 87 SER A C 1
ATOM 606 O O . SER A 1 87 ? 10.078 -4.690 -2.279 1.00 84.44 87 SER A O 1
ATOM 608 N N . LEU A 1 88 ? 9.707 -4.885 -4.484 1.00 86.44 88 LEU A N 1
ATOM 609 C CA . LEU A 1 88 ? 8.250 -4.934 -4.371 1.00 86.44 88 LEU A CA 1
ATOM 610 C C . LEU A 1 88 ? 7.780 -6.149 -3.568 1.00 86.44 88 LEU A C 1
ATOM 612 O O . LEU A 1 88 ? 6.963 -5.986 -2.664 1.00 86.44 88 LEU A O 1
ATOM 616 N N . GLY A 1 89 ? 8.329 -7.333 -3.852 1.00 89.06 89 GLY A N 1
ATOM 617 C CA . GLY A 1 89 ? 8.056 -8.559 -3.104 1.00 89.06 89 GLY A CA 1
ATOM 618 C C . GLY A 1 89 ? 8.377 -8.395 -1.621 1.00 89.06 89 GLY A C 1
ATOM 619 O O . GLY A 1 89 ? 7.504 -8.578 -0.782 1.00 89.06 89 GLY A O 1
ATOM 620 N N . GLN A 1 90 ? 9.573 -7.906 -1.287 1.00 89.00 90 GLN A N 1
ATOM 621 C CA . GLN A 1 90 ? 9.972 -7.660 0.103 1.00 89.00 90 GLN A CA 1
ATOM 622 C C . GLN A 1 90 ? 9.066 -6.652 0.826 1.00 89.00 90 GLN A C 1
ATOM 624 O O . GLN A 1 90 ? 8.753 -6.822 2.007 1.00 89.00 90 GLN A O 1
ATOM 629 N N . ARG A 1 91 ? 8.642 -5.580 0.144 1.00 87.69 91 ARG A N 1
ATOM 630 C CA . ARG A 1 91 ? 7.702 -4.598 0.710 1.00 87.69 91 ARG A CA 1
ATOM 631 C C . ARG A 1 91 ? 6.322 -5.207 0.927 1.00 87.69 91 ARG A C 1
ATOM 633 O O . ARG A 1 91 ? 5.712 -4.937 1.960 1.00 87.69 91 ARG A O 1
ATOM 640 N N . LEU A 1 92 ? 5.849 -6.020 -0.015 1.00 90.81 92 LEU A N 1
ATOM 641 C CA . LEU A 1 92 ? 4.573 -6.718 0.083 1.00 90.81 92 LEU A CA 1
ATOM 642 C C . LEU A 1 92 ? 4.585 -7.757 1.210 1.00 90.81 92 LEU A C 1
ATOM 644 O O . LEU A 1 92 ? 3.625 -7.810 1.974 1.00 90.81 92 LEU A O 1
ATOM 648 N N . ASP A 1 93 ? 5.670 -8.516 1.359 1.00 92.38 93 ASP A N 1
ATOM 649 C CA . ASP A 1 93 ? 5.850 -9.488 2.441 1.00 92.38 93 ASP A CA 1
ATOM 650 C C . ASP A 1 93 ? 5.840 -8.795 3.800 1.00 92.38 93 ASP A C 1
ATOM 652 O O . ASP A 1 93 ? 5.137 -9.211 4.721 1.00 92.38 93 ASP A O 1
ATOM 656 N N . ARG A 1 94 ? 6.565 -7.677 3.920 1.00 91.50 94 ARG A N 1
ATOM 657 C CA . ARG A 1 94 ? 6.560 -6.864 5.138 1.00 91.50 94 ARG A CA 1
ATOM 658 C C . ARG A 1 94 ? 5.163 -6.318 5.438 1.00 91.50 94 ARG A C 1
ATOM 660 O O . ARG A 1 94 ? 4.719 -6.378 6.582 1.00 91.50 94 ARG A O 1
ATOM 667 N N . ALA A 1 95 ? 4.457 -5.814 4.427 1.00 89.94 95 ALA A N 1
ATOM 668 C CA . ALA A 1 95 ? 3.082 -5.346 4.581 1.00 89.94 95 ALA A CA 1
ATOM 669 C C . ALA A 1 95 ? 2.140 -6.482 5.016 1.00 89.94 95 ALA A C 1
ATOM 671 O O . ALA A 1 95 ? 1.317 -6.277 5.904 1.00 89.94 95 ALA A O 1
ATOM 672 N N . HIS A 1 96 ? 2.304 -7.690 4.467 1.00 90.75 96 HIS A N 1
ATOM 673 C CA . HIS A 1 96 ? 1.563 -8.882 4.886 1.00 90.75 96 HIS A CA 1
ATOM 674 C C . HIS A 1 96 ? 1.852 -9.265 6.335 1.00 90.75 96 HIS A C 1
ATOM 676 O O . HIS A 1 96 ? 0.919 -9.566 7.075 1.00 90.75 96 HIS A O 1
ATOM 682 N N . GLN A 1 97 ? 3.115 -9.226 6.764 1.00 93.19 97 GLN A N 1
ATOM 683 C CA . GLN A 1 97 ? 3.489 -9.500 8.153 1.00 93.19 97 GLN A CA 1
ATOM 684 C C . GLN A 1 97 ? 2.841 -8.500 9.114 1.00 93.19 97 GLN A C 1
ATOM 686 O O . GLN A 1 97 ? 2.258 -8.915 10.115 1.00 93.19 97 GLN A O 1
ATOM 691 N N . PHE A 1 98 ? 2.876 -7.202 8.792 1.00 91.94 98 PHE A N 1
ATOM 692 C CA . PHE A 1 98 ? 2.199 -6.183 9.594 1.00 91.94 98 PHE A CA 1
ATOM 693 C C . PHE A 1 98 ? 0.686 -6.373 9.606 1.00 91.94 98 PHE A C 1
ATOM 695 O O . PHE A 1 98 ? 0.093 -6.342 10.680 1.00 91.94 98 PHE A O 1
ATOM 702 N N . LYS A 1 99 ? 0.066 -6.632 8.449 1.00 92.69 99 LYS A N 1
ATOM 703 C CA . LYS A 1 99 ? -1.372 -6.903 8.365 1.00 92.69 99 LYS A CA 1
ATOM 704 C C . LYS A 1 99 ? -1.750 -8.117 9.218 1.00 92.69 99 LYS A C 1
ATOM 706 O O . LYS A 1 99 ? -2.669 -8.035 10.025 1.00 92.69 99 LYS A O 1
ATOM 711 N N . ALA A 1 100 ? -1.012 -9.220 9.110 1.00 92.62 100 ALA A N 1
ATOM 712 C CA . ALA A 1 100 ? -1.255 -10.424 9.899 1.00 92.62 100 ALA A CA 1
ATOM 713 C C . ALA A 1 100 ? -1.063 -10.195 11.408 1.00 92.62 100 ALA A C 1
ATOM 715 O O . ALA A 1 100 ? -1.844 -10.707 12.211 1.00 92.62 100 ALA A O 1
ATOM 716 N N . ALA A 1 101 ? -0.044 -9.427 11.805 1.00 93.06 101 ALA A N 1
ATOM 717 C CA . ALA A 1 101 ? 0.177 -9.059 13.200 1.00 93.06 101 ALA A CA 1
ATOM 718 C C . ALA A 1 101 ? -0.953 -8.165 13.732 1.00 93.06 101 ALA A C 1
ATOM 720 O O . ALA A 1 101 ? -1.486 -8.441 14.805 1.00 93.06 101 ALA A O 1
ATOM 721 N N . PHE A 1 102 ? -1.361 -7.157 12.957 1.00 95.12 102 PHE A N 1
ATOM 722 C CA . PHE A 1 102 ? -2.462 -6.252 13.282 1.00 95.12 102 PHE A CA 1
ATOM 723 C C . PHE A 1 102 ? -3.786 -7.007 13.459 1.00 95.12 102 PHE A C 1
ATOM 725 O O . PHE A 1 102 ? -4.427 -6.871 14.499 1.00 95.12 102 PHE A O 1
ATOM 732 N N . HIS A 1 103 ? -4.141 -7.905 12.532 1.00 94.56 103 HIS A N 1
ATOM 733 C CA . HIS A 1 103 ? -5.348 -8.735 12.653 1.00 94.56 103 HIS A CA 1
ATOM 734 C C . HIS A 1 103 ? -5.361 -9.598 13.921 1.00 94.56 103 HIS A C 1
ATOM 736 O O . HIS A 1 103 ? -6.427 -9.920 14.428 1.00 94.56 103 HIS A O 1
ATOM 742 N N . ARG A 1 104 ? -4.205 -9.968 14.482 1.00 95.19 104 ARG A N 1
ATOM 743 C CA . ARG A 1 104 ? -4.139 -10.773 15.714 1.00 95.19 104 ARG A CA 1
ATOM 744 C C . ARG A 1 104 ? -4.275 -9.962 17.002 1.00 95.19 104 ARG A C 1
ATOM 746 O O . ARG A 1 104 ? -4.349 -10.561 18.078 1.00 95.19 104 ARG A O 1
ATOM 753 N N . LEU A 1 105 ? -4.293 -8.632 16.931 1.00 94.94 105 LEU A N 1
ATOM 754 C CA . LEU A 1 105 ? -4.440 -7.797 18.116 1.00 94.94 105 LEU A CA 1
ATOM 755 C C . LEU A 1 105 ? -5.833 -7.978 18.732 1.00 94.94 105 LEU A C 1
ATOM 757 O O . LEU A 1 105 ? -6.856 -7.971 18.051 1.00 94.94 105 LEU A O 1
ATOM 761 N N . LYS A 1 106 ? -5.865 -8.139 20.058 1.00 93.88 106 LYS A N 1
ATOM 762 C CA . LYS A 1 106 ? -7.115 -8.199 20.832 1.00 93.88 106 LYS A CA 1
ATOM 763 C C . LYS A 1 106 ? -7.683 -6.815 21.128 1.00 93.88 106 LYS A C 1
ATOM 765 O O . LYS A 1 106 ? -8.859 -6.704 21.456 1.00 93.88 106 LYS A O 1
ATOM 770 N N . HIS A 1 107 ? -6.841 -5.787 21.063 1.00 93.50 107 HIS A N 1
ATOM 771 C CA . HIS A 1 107 ? -7.279 -4.411 21.212 1.00 93.50 107 HIS A CA 1
ATOM 772 C C . HIS A 1 107 ? -8.105 -4.018 19.973 1.00 93.50 107 HIS A C 1
ATOM 774 O O . HIS A 1 107 ? -7.619 -4.229 18.857 1.00 93.50 107 HIS A O 1
ATOM 780 N N . PRO A 1 108 ? -9.352 -3.547 20.134 1.00 94.56 108 PRO A N 1
ATOM 781 C CA . PRO A 1 108 ? -10.227 -3.232 19.014 1.00 94.56 108 PRO A CA 1
ATOM 782 C C . PRO A 1 108 ? -9.746 -1.965 18.301 1.00 94.56 108 PRO A C 1
ATOM 784 O O . PRO A 1 108 ? -9.758 -0.877 18.862 1.00 94.56 108 PRO A O 1
ATOM 787 N N . ALA A 1 109 ? -9.309 -2.128 17.058 1.00 95.62 109 ALA A N 1
ATOM 788 C CA . ALA A 1 109 ? -8.875 -1.037 16.201 1.00 95.62 109 ALA A CA 1
ATOM 789 C C . ALA A 1 109 ? -9.194 -1.367 14.740 1.00 95.62 109 ALA A C 1
ATOM 791 O O . ALA A 1 109 ? -9.349 -2.534 14.359 1.00 95.62 109 ALA A O 1
ATOM 792 N N . LEU A 1 110 ? -9.304 -0.332 13.919 1.00 95.44 110 LEU A N 1
ATOM 793 C CA . LEU A 1 110 ? -9.706 -0.437 12.523 1.00 95.44 110 LEU A CA 1
ATOM 794 C C . LEU A 1 110 ? -9.010 0.625 11.675 1.00 95.44 110 LEU A C 1
ATOM 796 O O . LEU A 1 110 ? -8.735 1.728 12.135 1.00 95.44 110 LEU A O 1
ATOM 800 N N . VAL A 1 111 ? -8.709 0.284 10.427 1.00 95.56 111 VAL A N 1
ATOM 801 C CA . VAL A 1 111 ? -8.047 1.168 9.467 1.00 95.56 111 VAL A CA 1
ATOM 802 C C . VAL A 1 111 ? -9.027 1.492 8.351 1.00 95.56 111 VAL A C 1
ATOM 804 O O . VAL A 1 111 ? -9.516 0.588 7.674 1.00 95.56 111 VAL A O 1
ATOM 807 N N . ILE A 1 112 ? -9.284 2.774 8.127 1.00 95.38 112 ILE A N 1
ATOM 808 C CA . ILE A 1 112 ? -10.176 3.295 7.093 1.00 95.38 112 ILE A CA 1
ATOM 809 C C . ILE A 1 112 ? -9.330 3.805 5.923 1.00 95.38 112 ILE A C 1
ATOM 811 O O . ILE A 1 112 ? -8.337 4.515 6.102 1.00 95.38 112 ILE A O 1
ATOM 815 N N . GLY A 1 113 ? -9.700 3.397 4.714 1.00 94.50 113 GLY A N 1
ATOM 816 C CA . GLY A 1 113 ? -9.131 3.881 3.466 1.00 94.50 113 GLY A CA 1
ATOM 817 C C . GLY A 1 113 ? -9.575 5.308 3.143 1.00 94.50 113 GLY A C 1
ATOM 818 O O . GLY A 1 113 ? -10.535 5.824 3.707 1.00 94.50 113 GLY A O 1
ATOM 819 N N . ALA A 1 114 ? -8.907 5.940 2.178 1.00 92.75 114 ALA A N 1
ATOM 820 C CA . ALA A 1 114 ? -9.294 7.271 1.695 1.00 92.75 114 ALA A CA 1
ATOM 821 C C . ALA A 1 114 ? -10.693 7.305 1.042 1.00 92.75 114 ALA A C 1
ATOM 823 O O . ALA A 1 114 ? -11.260 8.372 0.840 1.00 92.75 114 ALA A O 1
ATOM 824 N N . ASP A 1 115 ? -11.236 6.138 0.700 1.00 92.44 115 ASP A N 1
ATOM 825 C CA . ASP A 1 115 ? -12.572 5.924 0.150 1.00 92.44 115 ASP A CA 1
ATOM 826 C C . ASP A 1 115 ? -13.645 5.672 1.226 1.00 92.44 115 ASP A C 1
ATOM 828 O O . ASP A 1 115 ? -14.777 5.340 0.884 1.00 92.44 115 ASP A O 1
ATOM 832 N N . GLY A 1 116 ? -13.301 5.781 2.516 1.00 91.62 116 GLY A N 1
ATOM 833 C CA . GLY A 1 116 ? -14.224 5.532 3.628 1.00 91.62 116 GLY A CA 1
ATOM 834 C C . GLY A 1 116 ? -14.482 4.049 3.915 1.00 91.62 116 GLY A C 1
ATOM 835 O O . GLY A 1 116 ? -15.344 3.713 4.726 1.00 91.62 116 GLY A O 1
ATOM 836 N N . ARG A 1 117 ? -13.748 3.127 3.277 1.00 95.38 117 ARG A N 1
ATOM 837 C CA . ARG A 1 117 ? -13.918 1.682 3.492 1.00 95.38 117 ARG A CA 1
ATOM 838 C C . ARG A 1 117 ? -12.934 1.136 4.514 1.00 95.38 117 ARG A C 1
ATOM 840 O O . ARG A 1 117 ? -11.803 1.598 4.628 1.00 95.38 117 ARG A O 1
ATOM 847 N N . LEU A 1 118 ? -13.333 0.091 5.225 1.00 94.94 118 LEU A N 1
ATOM 848 C CA . LEU A 1 118 ? -12.474 -0.627 6.162 1.00 94.94 118 LEU A CA 1
ATOM 849 C C . LEU A 1 118 ? -11.408 -1.408 5.378 1.00 94.94 118 LEU A C 1
ATOM 851 O O . LEU A 1 118 ? -11.726 -2.303 4.605 1.00 94.94 118 LEU A O 1
ATOM 855 N N . THR A 1 119 ? -10.135 -1.077 5.564 1.00 94.62 119 THR A N 1
ATOM 856 C CA . THR A 1 119 ? -8.987 -1.720 4.890 1.00 94.62 119 THR A CA 1
ATOM 857 C C . THR A 1 119 ? -8.174 -2.622 5.818 1.00 94.62 119 THR A C 1
ATOM 859 O O . THR A 1 119 ? -7.343 -3.402 5.357 1.00 94.62 119 THR A O 1
ATOM 862 N N . GLY A 1 120 ? -8.404 -2.532 7.127 1.00 94.38 120 GLY A N 1
ATOM 863 C CA . GLY A 1 120 ? -7.788 -3.400 8.122 1.00 94.38 120 GLY A CA 1
ATOM 864 C C . GLY A 1 120 ? -8.603 -3.411 9.404 1.00 94.38 120 GLY A C 1
ATOM 865 O O . GLY A 1 120 ? -9.176 -2.395 9.789 1.00 94.38 120 GLY A O 1
ATOM 866 N N . LEU A 1 121 ? -8.659 -4.563 10.060 1.00 95.81 121 LEU A N 1
ATOM 867 C CA . LEU A 1 121 ? -9.404 -4.770 11.298 1.00 95.81 121 LEU A CA 1
ATOM 868 C C . LEU A 1 121 ? -8.563 -5.611 12.246 1.00 95.81 121 LEU A C 1
ATOM 870 O O . LEU A 1 121 ? -7.821 -6.487 11.807 1.00 95.81 121 LEU A O 1
ATOM 874 N N . THR A 1 122 ? -8.666 -5.360 13.543 1.00 96.88 122 THR A N 1
ATOM 875 C CA . THR A 1 122 ? -8.126 -6.285 14.538 1.00 96.88 122 THR A CA 1
ATOM 876 C C . THR A 1 122 ? -9.164 -7.354 14.882 1.00 96.88 122 THR A C 1
ATOM 878 O O . THR A 1 122 ? -10.370 -7.110 14.809 1.00 96.88 122 THR A O 1
ATOM 881 N N . ALA A 1 123 ? -8.722 -8.528 15.341 1.00 94.44 123 ALA A N 1
ATOM 882 C CA . ALA A 1 123 ? -9.622 -9.555 15.872 1.00 94.44 123 ALA A CA 1
ATOM 883 C C . ALA A 1 123 ? -10.473 -9.027 17.040 1.00 94.44 123 ALA A C 1
ATOM 885 O O . ALA A 1 123 ? -11.596 -9.482 17.249 1.00 94.44 123 ALA A O 1
ATOM 886 N N . GLY A 1 124 ? -9.952 -8.053 17.797 1.00 93.00 124 GLY A N 1
ATOM 887 C CA . GLY A 1 124 ? -10.719 -7.327 18.805 1.00 93.00 124 GLY A CA 1
ATOM 888 C C . GLY A 1 124 ? -11.936 -6.608 18.221 1.00 93.00 124 GLY A C 1
ATOM 889 O O . GLY A 1 124 ? -13.021 -6.722 18.781 1.00 93.00 124 GLY A O 1
ATOM 890 N N . ALA A 1 125 ? -11.776 -5.906 17.096 1.00 93.69 125 ALA A N 1
ATOM 891 C CA . ALA A 1 125 ? -12.870 -5.195 16.436 1.00 93.69 125 ALA A CA 1
ATOM 892 C C . ALA A 1 125 ? -13.895 -6.164 15.816 1.00 93.69 125 ALA A C 1
ATOM 894 O O . ALA A 1 125 ? -15.096 -5.994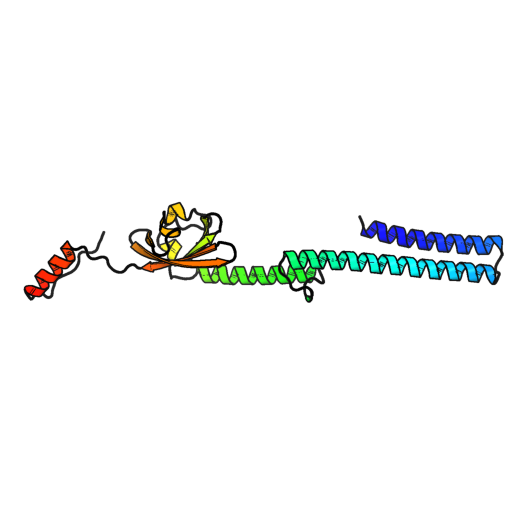 16.021 1.00 93.69 125 ALA A O 1
ATOM 895 N N . GLU A 1 126 ? -13.430 -7.222 15.141 1.00 93.69 126 GLU A N 1
ATOM 896 C CA . GLU A 1 126 ? -14.293 -8.263 14.552 1.00 93.69 126 GLU A CA 1
ATOM 897 C C . GLU A 1 126 ? -15.145 -8.989 15.609 1.00 93.69 126 GLU A C 1
ATOM 899 O O . GLU A 1 126 ? -16.295 -9.355 15.364 1.00 93.69 126 GLU A O 1
ATOM 904 N N . ALA A 1 127 ? -14.603 -9.180 16.816 1.00 92.62 127 ALA A N 1
ATOM 905 C CA . ALA A 1 127 ? -15.322 -9.822 17.912 1.00 92.62 127 ALA A CA 1
ATOM 906 C C . ALA A 1 127 ? -16.428 -8.942 18.527 1.00 92.62 127 ALA A C 1
ATOM 908 O O . ALA A 1 127 ? -17.317 -9.476 19.195 1.00 92.62 127 ALA A O 1
ATOM 909 N N . LEU A 1 128 ? -16.377 -7.617 18.343 1.00 91.75 128 LEU A N 1
ATOM 910 C CA . LEU A 1 128 ? -17.352 -6.684 18.921 1.00 91.75 128 LEU A CA 1
ATOM 911 C C . LEU A 1 128 ? -18.637 -6.584 18.098 1.00 91.75 128 LEU A C 1
ATOM 913 O O . LEU A 1 128 ? -19.725 -6.531 18.673 1.00 91.75 128 LEU A O 1
ATOM 917 N N . ASP A 1 129 ? -18.521 -6.550 16.772 1.00 91.31 129 ASP A N 1
ATOM 918 C CA . ASP A 1 129 ? -19.656 -6.383 15.866 1.00 91.31 129 ASP A CA 1
ATOM 919 C C . ASP A 1 129 ? -19.436 -7.181 14.575 1.00 91.31 129 ASP A C 1
ATOM 921 O O . ASP A 1 129 ? -18.410 -7.054 13.915 1.00 91.31 129 ASP A O 1
ATOM 925 N N . ARG A 1 130 ? -20.438 -7.969 14.166 1.00 88.31 130 ARG A N 1
ATOM 926 C CA . ARG A 1 130 ? -20.386 -8.781 12.937 1.00 88.31 130 ARG A CA 1
ATOM 927 C C . ARG A 1 130 ? -20.322 -7.945 11.659 1.00 88.31 130 ARG A C 1
ATOM 929 O O . ARG A 1 130 ? -20.008 -8.488 10.606 1.00 88.31 130 ARG A O 1
ATOM 936 N N . ARG A 1 131 ? -20.664 -6.657 11.734 1.00 89.50 131 ARG A N 1
ATOM 937 C CA . ARG A 1 131 ? -20.555 -5.708 10.619 1.00 89.50 131 ARG A CA 1
ATOM 938 C C . ARG A 1 131 ? -19.118 -5.233 10.394 1.00 89.50 131 ARG A C 1
ATOM 940 O O . ARG A 1 131 ? -18.830 -4.710 9.321 1.00 89.50 131 ARG A O 1
ATOM 947 N N . ALA A 1 132 ? -18.220 -5.427 11.364 1.00 91.69 132 ALA A N 1
ATOM 948 C CA . ALA A 1 132 ? -16.801 -5.125 11.223 1.00 91.69 132 ALA A CA 1
ATOM 949 C C . ALA A 1 132 ? -16.135 -6.165 10.309 1.00 91.69 132 ALA A C 1
ATOM 951 O O . ALA A 1 132 ? -15.574 -7.155 10.771 1.00 91.69 132 ALA A O 1
ATOM 952 N N . VAL A 1 133 ? -16.239 -5.950 8.997 1.00 92.69 133 VAL A N 1
ATOM 953 C CA . VAL A 1 133 ? -15.685 -6.824 7.956 1.00 92.69 133 VAL A CA 1
ATOM 954 C C . VAL A 1 133 ? -14.775 -6.013 7.043 1.00 92.69 133 VAL A C 1
ATOM 956 O O . VAL A 1 133 ? -15.073 -4.860 6.722 1.00 92.69 133 VAL A O 1
ATOM 959 N N . GLU A 1 134 ? -13.651 -6.599 6.624 1.00 92.88 134 GLU A N 1
ATOM 960 C CA . GLU A 1 134 ? -12.734 -5.933 5.700 1.00 92.88 134 GLU A CA 1
ATOM 961 C C . GLU A 1 134 ? -13.451 -5.645 4.375 1.00 92.88 134 GLU A C 1
ATOM 963 O O . GLU A 1 134 ? -14.196 -6.466 3.841 1.00 92.88 134 GLU A O 1
ATOM 968 N N . GLY A 1 135 ? -13.254 -4.440 3.858 1.00 93.56 135 GLY A N 1
ATOM 969 C CA . GLY A 1 135 ? -13.989 -3.906 2.729 1.00 93.56 135 GLY A CA 1
ATOM 970 C C . GLY A 1 135 ? -15.369 -3.367 3.093 1.00 93.56 135 GLY A C 1
ATOM 971 O O . GLY A 1 135 ? -16.016 -2.857 2.193 1.00 93.56 135 GLY A O 1
ATOM 972 N N . GLY A 1 136 ? -15.846 -3.447 4.338 1.00 92.81 136 GLY A N 1
ATOM 973 C CA . GLY A 1 136 ? -17.103 -2.826 4.778 1.00 92.81 136 GLY A CA 1
ATOM 974 C C . GLY A 1 136 ? -17.058 -1.291 4.770 1.00 92.81 136 GLY A C 1
ATOM 975 O O . GLY A 1 136 ? -15.986 -0.698 4.649 1.00 92.81 136 GLY A O 1
ATOM 976 N N . SER A 1 137 ? -18.218 -0.640 4.885 1.00 93.31 137 SER A N 1
ATOM 977 C CA . SER A 1 137 ? -18.309 0.822 5.027 1.00 93.31 137 SER A CA 1
ATOM 978 C C . SER A 1 137 ? -17.983 1.241 6.463 1.00 93.31 137 SER A C 1
ATOM 980 O O . SER A 1 137 ? -18.490 0.626 7.405 1.00 93.31 137 SER A O 1
ATOM 982 N N . ALA A 1 138 ? -17.155 2.275 6.646 1.00 92.75 138 ALA A N 1
ATOM 983 C CA . ALA A 1 138 ? -16.905 2.834 7.973 1.00 92.75 138 ALA A CA 1
ATOM 984 C C . ALA A 1 138 ? -18.155 3.524 8.539 1.00 92.75 138 ALA A C 1
ATOM 986 O O . ALA A 1 138 ? -18.449 3.345 9.718 1.00 92.75 138 ALA A O 1
ATOM 987 N N . ASP A 1 139 ? -18.924 4.222 7.702 1.00 91.69 139 ASP A N 1
ATOM 988 C CA . ASP A 1 139 ? -20.167 4.908 8.071 1.00 91.69 139 ASP A CA 1
ATOM 989 C C . ASP A 1 139 ? -21.209 3.925 8.628 1.00 91.69 139 ASP A C 1
ATOM 991 O O . ASP A 1 139 ? -21.875 4.209 9.619 1.00 91.69 139 ASP A O 1
ATOM 995 N N . ASP A 1 140 ? -21.312 2.721 8.055 1.00 90.50 140 ASP A N 1
ATOM 996 C CA . ASP A 1 140 ? -22.269 1.707 8.526 1.00 90.50 140 ASP A CA 1
ATOM 997 C C . ASP A 1 140 ? -21.899 1.159 9.913 1.00 90.50 140 ASP A C 1
ATOM 999 O O . ASP A 1 140 ? -22.768 0.728 10.682 1.00 90.50 140 ASP A O 1
ATOM 1003 N N . LEU A 1 141 ? -20.598 1.127 10.220 1.00 90.50 141 LEU A N 1
ATOM 1004 C CA . LEU A 1 141 ? -20.066 0.576 11.461 1.00 90.50 141 LEU A CA 1
ATOM 1005 C C . LEU A 1 141 ? -20.011 1.622 12.577 1.00 90.50 141 LEU A C 1
ATOM 1007 O O . LEU A 1 141 ? -20.395 1.328 13.708 1.00 90.50 141 LEU A O 1
ATOM 1011 N N . LEU A 1 142 ? -19.514 2.816 12.255 1.00 90.06 142 LEU A N 1
ATOM 1012 C CA . LEU A 1 142 ? -19.187 3.871 13.211 1.00 90.06 142 LEU A CA 1
ATOM 1013 C C . LEU A 1 142 ? -20.157 5.058 13.163 1.00 90.06 142 LEU A C 1
ATOM 1015 O O . LEU A 1 142 ? -20.172 5.861 14.095 1.00 90.06 142 LEU A O 1
ATOM 1019 N N . GLY A 1 143 ? -20.970 5.182 12.112 1.00 85.81 143 GLY A N 1
ATOM 1020 C CA . GLY A 1 143 ? -21.747 6.392 11.851 1.00 85.81 143 GLY A CA 1
ATOM 1021 C C . GLY A 1 143 ? -20.835 7.604 11.680 1.00 85.81 143 GLY A C 1
ATOM 1022 O O . GLY A 1 143 ? -19.693 7.484 11.255 1.00 85.81 143 GLY A O 1
ATOM 1023 N N . GLU A 1 144 ? -21.295 8.780 12.097 1.00 81.44 144 GLU A N 1
ATOM 1024 C CA . GLU A 1 144 ? -20.520 10.024 11.979 1.00 81.44 144 GLU A CA 1
ATOM 1025 C C . GLU A 1 144 ? -19.252 10.056 12.858 1.00 81.44 144 GLU A C 1
ATOM 1027 O O . GLU A 1 144 ? -18.383 10.910 12.661 1.00 81.44 144 GLU A O 1
ATOM 1032 N N . ALA A 1 145 ? -19.093 9.104 13.790 1.00 78.69 145 ALA A N 1
ATOM 1033 C CA . ALA A 1 145 ? -17.967 9.062 14.722 1.00 78.69 145 ALA A CA 1
ATOM 1034 C C . ALA A 1 145 ? -16.601 8.913 14.031 1.00 78.69 145 ALA A C 1
ATOM 1036 O O . ALA A 1 145 ? -15.596 9.305 14.608 1.00 78.69 145 ALA A O 1
ATOM 1037 N N . HIS A 1 146 ? -16.533 8.409 12.791 1.00 75.31 146 HIS A N 1
ATOM 1038 C CA . HIS A 1 146 ? -15.259 8.346 12.060 1.00 75.31 146 HIS A CA 1
ATOM 1039 C C . HIS A 1 146 ? -14.783 9.714 11.528 1.00 75.31 146 HIS A C 1
ATOM 1041 O O . HIS A 1 146 ? -13.638 9.841 11.083 1.00 75.31 146 HIS A O 1
ATOM 1047 N N . THR A 1 147 ? -15.657 10.729 11.510 1.00 79.94 147 THR A N 1
ATOM 1048 C CA . THR A 1 147 ? -15.319 12.093 11.060 1.00 79.94 147 THR A CA 1
ATOM 1049 C C . THR A 1 147 ? -14.964 13.036 12.203 1.00 79.94 147 THR A C 1
ATOM 1051 O O . THR A 1 147 ? -14.240 14.003 11.970 1.00 79.94 147 THR A O 1
ATOM 1054 N N . ALA A 1 148 ? -15.431 12.745 13.418 1.00 77.50 148 ALA A N 1
ATOM 1055 C CA . ALA A 1 148 ? -15.126 13.518 14.615 1.00 77.50 148 ALA A CA 1
ATOM 1056 C C . ALA A 1 148 ? -13.682 13.270 15.095 1.00 77.50 148 ALA A C 1
ATOM 1058 O O . ALA A 1 148 ? -13.145 12.178 14.910 1.00 77.50 148 ALA A O 1
ATOM 1059 N N . GLU A 1 149 ? -13.050 14.282 15.704 1.00 72.94 149 GLU A N 1
ATOM 1060 C CA . GLU A 1 149 ? -11.744 14.120 16.372 1.00 72.94 149 GLU A CA 1
ATOM 1061 C C . GLU A 1 149 ? -11.866 13.236 17.618 1.00 72.94 149 GLU A C 1
ATOM 1063 O O . GLU A 1 149 ? -11.115 12.276 17.746 1.00 72.94 149 GLU A O 1
ATOM 1068 N N . ASP A 1 150 ? -12.872 13.510 18.455 1.00 73.06 150 ASP A N 1
ATOM 1069 C CA . ASP A 1 150 ? -13.270 12.681 19.590 1.00 73.06 150 ASP A CA 1
ATOM 1070 C C . ASP A 1 150 ? -14.727 12.250 19.395 1.00 73.06 150 ASP A C 1
ATOM 1072 O O . ASP A 1 150 ? -15.651 13.069 19.376 1.00 73.06 150 ASP A O 1
ATOM 1076 N N . GLY A 1 151 ? -14.936 10.949 19.221 1.00 79.00 151 GLY A N 1
ATOM 1077 C CA . GLY A 1 151 ? -16.239 10.356 18.952 1.00 79.00 151 GLY A CA 1
ATOM 1078 C C . GLY A 1 151 ? -16.597 9.315 20.002 1.00 79.00 151 GLY A C 1
ATOM 1079 O O . GLY A 1 151 ? -15.769 8.502 20.406 1.00 79.00 151 GLY A O 1
ATOM 1080 N N . LEU A 1 152 ? -17.854 9.308 20.441 1.00 85.81 152 LEU A N 1
ATOM 1081 C CA . LEU A 1 152 ? -18.393 8.196 21.214 1.00 85.81 152 LEU A CA 1
ATOM 1082 C C . LEU A 1 152 ? -19.172 7.285 20.267 1.00 85.81 152 LEU A C 1
ATOM 1084 O O . LEU A 1 152 ? -20.171 7.701 19.683 1.00 85.81 152 LEU A O 1
ATOM 1088 N N . VAL A 1 153 ? -18.736 6.037 20.129 1.00 89.94 153 VAL A N 1
ATOM 1089 C CA . VAL A 1 153 ? -19.362 5.059 19.236 1.00 89.94 153 VAL A CA 1
ATOM 1090 C C . VAL A 1 153 ? -19.874 3.856 20.014 1.00 89.94 153 VAL A C 1
ATOM 1092 O O . VAL A 1 153 ? -19.264 3.405 20.982 1.00 89.94 153 VAL A O 1
ATOM 1095 N N . SER A 1 154 ? -21.020 3.323 19.594 1.00 87.50 154 SER A N 1
ATOM 1096 C CA . SER A 1 154 ? -21.545 2.063 20.120 1.00 87.50 154 SER A CA 1
ATOM 1097 C C . SER A 1 154 ? -21.251 0.941 19.131 1.00 87.50 154 SER A C 1
ATOM 1099 O O . SER A 1 154 ? -21.749 0.962 18.010 1.00 87.50 154 SER A O 1
ATOM 1101 N N . MET A 1 155 ? -20.461 -0.044 19.554 1.00 86.50 155 MET A N 1
ATOM 1102 C CA . MET A 1 155 ? -20.180 -1.252 18.777 1.00 86.50 155 MET A CA 1
ATOM 1103 C C . MET A 1 155 ? -20.657 -2.479 19.549 1.00 86.50 155 MET A C 1
ATOM 1105 O O . MET A 1 155 ? -20.236 -2.734 20.684 1.00 86.50 155 MET A O 1
ATOM 1109 N N . GLY A 1 156 ? -21.586 -3.228 18.953 1.00 84.31 156 GLY A N 1
ATOM 1110 C CA . GLY A 1 156 ? -22.326 -4.264 19.669 1.00 84.31 156 GLY A CA 1
ATOM 1111 C C . GLY A 1 156 ? -23.109 -3.680 20.854 1.00 84.31 156 GLY A C 1
ATOM 1112 O O . GLY A 1 156 ? -23.935 -2.789 20.681 1.00 84.31 156 GLY A O 1
ATOM 1113 N N . ARG A 1 157 ? -22.850 -4.181 22.071 1.00 81.88 157 ARG A N 1
ATOM 1114 C CA . ARG A 1 157 ? -23.482 -3.712 23.329 1.00 81.88 157 ARG A CA 1
ATOM 1115 C C . ARG A 1 157 ? -22.565 -2.820 24.172 1.00 81.88 157 ARG A C 1
ATOM 1117 O O . ARG A 1 157 ? -22.802 -2.640 25.361 1.00 81.88 157 ARG A O 1
ATOM 1124 N N . ARG A 1 158 ? -21.458 -2.333 23.605 1.00 85.31 158 ARG A N 1
ATOM 1125 C CA . ARG A 1 158 ? -20.443 -1.566 24.339 1.00 85.31 158 ARG A CA 1
ATOM 1126 C C . ARG A 1 158 ? -20.201 -0.218 23.682 1.00 85.31 158 ARG A C 1
ATOM 1128 O O . ARG A 1 158 ? -20.310 -0.085 22.465 1.00 85.31 158 ARG A O 1
ATOM 1135 N N . ARG A 1 159 ? -19.865 0.769 24.510 1.00 87.81 159 ARG A N 1
ATOM 1136 C CA . ARG A 1 159 ? -19.503 2.119 24.082 1.00 87.81 159 ARG A CA 1
ATOM 1137 C C . ARG A 1 159 ? -17.993 2.289 24.122 1.00 87.81 159 ARG A C 1
ATOM 1139 O O . ARG A 1 159 ? -17.330 1.804 25.039 1.00 87.81 159 ARG A O 1
ATOM 1146 N N . PHE A 1 160 ? -17.476 2.987 23.129 1.00 91.44 160 PHE A N 1
ATOM 1147 C CA . PHE A 1 160 ? -16.062 3.262 22.963 1.00 91.44 160 PHE A CA 1
ATOM 1148 C C . PHE A 1 160 ? -15.870 4.746 22.690 1.00 91.44 160 PHE A C 1
ATOM 1150 O O . PHE A 1 160 ? -16.695 5.366 22.021 1.00 91.44 160 PHE A O 1
ATOM 1157 N N . VAL A 1 161 ? -14.785 5.293 23.220 1.00 91.12 161 VAL A N 1
ATOM 1158 C CA . VAL A 1 161 ? -14.197 6.533 22.729 1.00 91.12 161 VAL A CA 1
ATOM 1159 C C . VAL A 1 161 ? -13.311 6.160 21.546 1.00 91.12 161 VAL A C 1
ATOM 1161 O O . VAL A 1 161 ? -12.546 5.196 21.620 1.00 91.12 161 VAL A O 1
ATOM 1164 N N . THR A 1 162 ? -13.461 6.877 20.441 1.00 92.50 162 THR A N 1
ATOM 1165 C CA . THR A 1 162 ? -12.634 6.705 19.252 1.00 92.50 162 THR A CA 1
ATOM 1166 C C . THR A 1 162 ? -11.415 7.607 19.359 1.00 92.50 162 THR A C 1
ATOM 1168 O O . THR A 1 162 ? -11.570 8.823 19.396 1.00 92.50 162 THR A O 1
ATOM 1171 N N . GLU A 1 163 ? -10.220 7.030 19.351 1.00 91.44 163 GLU A N 1
ATOM 1172 C CA . GLU A 1 163 ? -8.981 7.787 19.169 1.00 91.44 163 GLU A CA 1
ATOM 1173 C C . GLU A 1 163 ? -8.549 7.682 17.705 1.00 91.44 163 GLU A C 1
ATOM 1175 O O . GLU A 1 163 ? -8.436 6.585 17.149 1.00 91.44 163 GLU A O 1
ATOM 1180 N N . ARG A 1 164 ? -8.358 8.830 17.049 1.00 91.75 164 ARG A N 1
ATOM 1181 C CA . ARG A 1 164 ? -8.036 8.902 15.621 1.00 91.75 164 ARG A CA 1
ATOM 1182 C C . ARG A 1 164 ? -6.560 9.209 15.404 1.00 91.75 164 ARG A C 1
ATOM 1184 O O 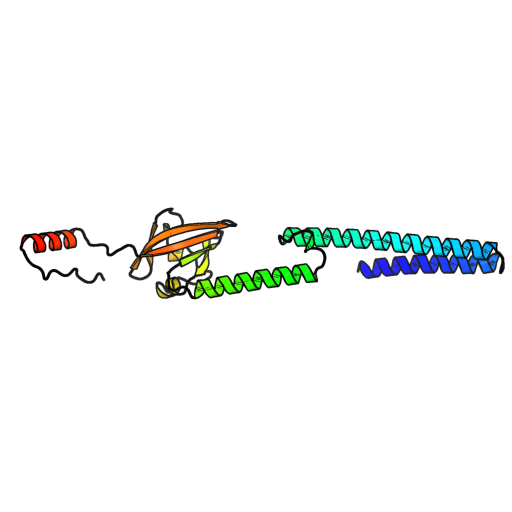. ARG A 1 164 ? -6.019 10.185 15.916 1.00 91.75 164 ARG A O 1
ATOM 1191 N N . HIS A 1 165 ? -5.941 8.435 14.523 1.00 92.06 165 HIS A N 1
ATOM 1192 C CA . HIS A 1 165 ? -4.581 8.662 14.055 1.00 92.06 165 HIS A CA 1
ATOM 1193 C C . HIS A 1 165 ? -4.558 8.754 12.532 1.00 92.06 165 HIS A C 1
ATOM 1195 O O . HIS A 1 165 ? -4.971 7.833 11.822 1.00 92.06 165 HIS A O 1
ATOM 1201 N N . GLU A 1 166 ? -4.056 9.870 12.010 1.00 92.38 166 GLU A N 1
ATOM 1202 C CA . GLU A 1 166 ? -3.911 10.044 10.569 1.00 92.38 166 GLU A CA 1
ATOM 1203 C C . GLU A 1 166 ? -2.718 9.249 10.039 1.00 92.38 166 GLU A C 1
ATOM 1205 O O . GLU A 1 166 ? -1.608 9.294 10.571 1.00 92.38 166 GLU A O 1
ATOM 1210 N N . LEU A 1 167 ? -2.953 8.513 8.958 1.00 90.75 167 LEU A N 1
ATOM 1211 C CA . LEU A 1 167 ? -1.937 7.774 8.228 1.00 90.75 167 LEU A CA 1
ATOM 1212 C C . LEU A 1 167 ? -1.698 8.432 6.864 1.00 90.75 167 LEU A C 1
ATOM 1214 O O . LEU A 1 167 ? -2.484 9.229 6.355 1.00 90.75 167 LEU A O 1
ATOM 1218 N N . SER A 1 168 ? -0.595 8.054 6.219 1.00 87.69 168 SER A N 1
ATOM 1219 C CA . SER A 1 168 ? -0.280 8.541 4.873 1.00 87.69 168 SER A CA 1
ATOM 1220 C C . SER A 1 168 ? -1.396 8.228 3.859 1.00 87.69 168 SER A C 1
ATOM 1222 O O . SER A 1 168 ? -2.048 7.185 3.949 1.00 87.69 168 SER A O 1
ATOM 1224 N N . HIS A 1 169 ? -1.533 9.080 2.838 1.00 87.06 169 HIS A N 1
ATOM 1225 C CA . HIS A 1 169 ? -2.481 8.917 1.724 1.00 87.06 169 HIS A CA 1
ATOM 1226 C C . HIS A 1 169 ? -3.963 8.978 2.131 1.00 87.06 169 HIS A C 1
ATOM 1228 O O . HIS A 1 169 ? -4.783 8.275 1.544 1.00 87.06 169 HIS A O 1
ATOM 1234 N N . GLY A 1 170 ? -4.307 9.795 3.134 1.00 86.94 170 GLY A N 1
ATOM 1235 C CA . GLY A 1 170 ? -5.699 10.015 3.547 1.00 86.94 170 GLY A CA 1
ATOM 1236 C C . GLY A 1 170 ? -6.345 8.804 4.220 1.00 86.94 170 GLY A C 1
ATOM 1237 O O . GLY A 1 170 ? -7.564 8.684 4.223 1.00 86.94 170 GLY A O 1
ATOM 1238 N N . ARG A 1 171 ? -5.534 7.881 4.746 1.00 93.00 171 ARG A N 1
ATOM 1239 C CA . ARG A 1 171 ? -6.008 6.736 5.527 1.00 93.00 171 ARG A CA 1
ATOM 1240 C C . ARG A 1 171 ? -6.062 7.113 6.999 1.00 93.00 171 ARG A C 1
ATOM 1242 O O . ARG A 1 171 ? -5.274 7.938 7.450 1.00 93.00 171 ARG A O 1
ATOM 1249 N N . LEU A 1 172 ? -6.941 6.468 7.749 1.00 94.25 172 LEU A N 1
ATOM 1250 C CA . LEU A 1 172 ? -7.131 6.727 9.173 1.00 94.25 172 LEU A CA 1
ATOM 1251 C C . LEU A 1 172 ? -7.021 5.422 9.949 1.00 94.25 172 LEU A C 1
ATOM 1253 O O . LEU A 1 172 ? -7.561 4.408 9.523 1.00 94.25 172 LEU A O 1
ATOM 1257 N N . LEU A 1 173 ? -6.333 5.443 11.082 1.00 94.69 173 LEU A N 1
ATOM 1258 C CA . LEU A 1 173 ? -6.433 4.412 12.106 1.00 94.69 173 LEU A CA 1
ATOM 1259 C C . LEU A 1 173 ? -7.369 4.939 13.192 1.00 94.69 173 LEU A C 1
ATOM 1261 O O . LEU A 1 173 ? -7.182 6.054 13.672 1.00 94.69 173 LEU A O 1
ATOM 1265 N N . ILE A 1 174 ? -8.365 4.143 13.559 1.00 94.56 174 ILE A N 1
ATOM 1266 C CA . ILE A 1 174 ? -9.249 4.416 14.687 1.00 94.56 174 ILE A CA 1
ATOM 1267 C C . ILE A 1 174 ? -9.037 3.327 15.728 1.00 94.56 174 ILE A C 1
ATOM 1269 O O . ILE A 1 174 ? -9.240 2.140 15.453 1.00 94.56 174 ILE A O 1
ATOM 1273 N N . GLU A 1 175 ? -8.640 3.743 16.921 1.00 94.75 175 GLU A N 1
ATOM 1274 C CA . GLU A 1 175 ? -8.549 2.899 18.105 1.00 94.75 175 GLU A CA 1
ATOM 1275 C C . GLU A 1 175 ? -9.818 3.062 18.941 1.00 94.75 175 GLU A C 1
ATOM 1277 O O . GLU A 1 175 ? -10.356 4.159 19.088 1.00 94.75 175 GLU A O 1
ATOM 1282 N N . LEU A 1 176 ? -10.344 1.948 19.450 1.00 93.25 176 LEU A N 1
ATOM 1283 C CA . LEU A 1 176 ? -11.573 1.931 20.233 1.00 93.25 176 LEU A CA 1
ATOM 1284 C C . LEU A 1 176 ? -11.219 1.704 21.696 1.00 93.25 176 LEU A C 1
ATOM 1286 O O . LEU A 1 176 ? -11.084 0.573 22.174 1.00 93.25 176 LEU A O 1
ATOM 1290 N N . VAL A 1 177 ? -11.098 2.797 22.434 1.00 91.50 177 VAL A N 1
ATOM 1291 C CA . VAL A 1 177 ? -10.855 2.746 23.870 1.00 91.50 177 VAL A CA 1
ATOM 1292 C C . VAL A 1 177 ? -12.199 2.562 24.564 1.00 91.50 177 VAL A C 1
ATOM 1294 O O . VAL A 1 177 ? -13.127 3.320 24.289 1.00 91.50 177 VAL A O 1
ATOM 1297 N N . PRO A 1 178 ? -12.376 1.561 25.445 1.00 88.94 178 PRO A N 1
ATOM 1298 C CA . PRO A 1 178 ? -13.617 1.427 26.192 1.00 88.94 178 PRO A CA 1
ATOM 1299 C C . PRO A 1 178 ? -13.926 2.738 26.915 1.00 88.94 178 PRO A C 1
ATOM 1301 O O . PRO A 1 178 ? -13.181 3.148 27.807 1.00 88.94 178 PRO A O 1
ATOM 1304 N N . ALA A 1 179 ? -15.031 3.386 26.537 1.00 83.25 179 ALA A N 1
ATOM 1305 C CA . ALA A 1 179 ? -15.594 4.435 27.367 1.00 83.25 179 ALA A CA 1
ATOM 1306 C C . ALA A 1 179 ? -15.941 3.730 28.681 1.00 83.25 179 ALA A C 1
ATOM 1308 O O . ALA A 1 179 ? -16.547 2.656 28.641 1.00 83.25 179 ALA A O 1
ATOM 1309 N N . GLY A 1 180 ? -15.468 4.228 29.823 1.00 71.94 180 GLY A N 1
ATOM 1310 C CA . GLY A 1 180 ? -15.701 3.575 31.114 1.00 71.94 180 GLY A CA 1
ATOM 1311 C C . GLY A 1 180 ? -17.186 3.276 31.374 1.00 71.94 180 GLY A C 1
ATOM 1312 O O . GLY A 1 180 ? -18.069 3.644 30.600 1.00 71.94 180 GLY A O 1
ATOM 1313 N N . TYR A 1 181 ? -17.492 2.608 32.485 1.00 64.88 181 TYR A N 1
ATOM 1314 C CA . TYR A 1 181 ? -18.889 2.363 32.843 1.00 64.88 181 TYR A CA 1
ATOM 1315 C C . TYR A 1 181 ? -19.628 3.698 32.982 1.00 64.88 181 TYR A C 1
ATOM 1317 O O . TYR A 1 181 ? -19.343 4.486 33.881 1.00 64.88 181 TYR A O 1
ATOM 1325 N N . HIS A 1 182 ? -20.553 3.951 32.061 1.00 62.50 182 HIS A N 1
ATOM 1326 C CA . HIS A 1 182 ? -21.494 5.051 32.169 1.00 62.50 182 HIS A CA 1
ATOM 1327 C C . HIS A 1 182 ? -22.463 4.693 33.289 1.00 62.50 182 HIS A C 1
ATOM 1329 O O . HIS A 1 182 ? -23.132 3.672 33.189 1.00 62.50 182 HIS A O 1
ATOM 1335 N N . ILE A 1 183 ? -22.508 5.499 34.345 1.00 68.19 183 ILE A N 1
ATOM 1336 C CA . ILE A 1 183 ? -23.494 5.380 35.420 1.00 68.19 183 ILE A CA 1
ATOM 1337 C C . ILE A 1 183 ? -24.562 6.432 35.126 1.00 68.19 183 ILE A C 1
ATOM 1339 O O . ILE A 1 183 ? -24.214 7.578 34.861 1.00 68.19 183 ILE A O 1
ATOM 1343 N N . ALA A 1 184 ? -25.837 6.048 35.096 1.00 76.00 184 ALA A N 1
ATOM 1344 C CA . ALA A 1 184 ? -26.924 7.007 34.923 1.00 76.00 184 ALA A CA 1
ATOM 1345 C C . ALA A 1 184 ? -26.958 7.919 36.144 1.00 76.00 184 ALA A C 1
ATOM 1347 O O . ALA A 1 184 ? -26.677 7.459 37.250 1.00 76.00 184 ALA A O 1
ATOM 1348 N N . ASP A 1 185 ? -27.339 9.179 35.953 1.00 81.12 185 ASP A N 1
ATOM 1349 C CA . ASP A 1 185 ? -27.440 10.131 37.062 1.00 81.12 185 ASP A CA 1
ATOM 1350 C C . ASP A 1 185 ? -28.337 9.581 38.183 1.00 81.12 185 ASP A C 1
ATOM 1352 O O . ASP A 1 185 ? -27.958 9.640 39.348 1.00 81.12 185 ASP A O 1
ATOM 1356 N N . ASP A 1 186 ? -29.435 8.904 37.833 1.00 85.62 186 ASP A N 1
ATOM 1357 C CA . ASP A 1 186 ? -30.334 8.261 38.800 1.00 85.62 186 ASP A CA 1
ATOM 1358 C C . ASP A 1 186 ? -29.647 7.139 39.606 1.00 85.62 186 ASP A C 1
ATOM 1360 O O . ASP A 1 186 ? -29.825 7.035 40.822 1.00 85.62 186 ASP A O 1
ATOM 1364 N N . ASP A 1 187 ? -28.829 6.309 38.952 1.00 85.62 187 ASP A N 1
ATOM 1365 C CA . ASP A 1 187 ? -28.075 5.235 39.612 1.00 85.62 187 ASP A CA 1
ATOM 1366 C C . ASP A 1 187 ? -26.949 5.796 40.485 1.00 85.62 187 ASP A C 1
ATOM 1368 O O . ASP A 1 187 ? -26.640 5.257 41.553 1.00 85.62 187 ASP A O 1
ATOM 1372 N N . PHE A 1 188 ? -26.329 6.891 40.041 1.00 87.19 188 PHE A N 1
ATOM 1373 C CA . PHE A 1 188 ? -25.318 7.603 40.805 1.00 87.19 188 PHE A CA 1
ATOM 1374 C C . PHE A 1 188 ? -25.933 8.258 42.047 1.00 87.19 188 PHE A C 1
ATOM 1376 O O . PHE A 1 188 ? -25.408 8.093 43.150 1.00 87.19 188 PHE A O 1
ATOM 1383 N N . ASP A 1 189 ? -27.089 8.902 41.911 1.00 90.50 189 ASP A N 1
ATOM 1384 C CA . ASP A 1 189 ? -27.845 9.484 43.020 1.00 90.50 189 ASP A CA 1
ATOM 1385 C C . ASP A 1 189 ? -28.327 8.414 44.005 1.00 90.50 189 ASP A C 1
ATOM 1387 O O . ASP A 1 189 ? -28.246 8.595 45.230 1.00 90.50 189 ASP A O 1
ATOM 1391 N N . ALA A 1 190 ? -28.767 7.258 43.502 1.00 89.69 190 ALA A N 1
ATOM 1392 C CA . ALA A 1 190 ? -29.124 6.107 44.321 1.00 89.69 190 ALA A CA 1
ATOM 1393 C C . ALA A 1 190 ? -27.911 5.570 45.101 1.00 89.69 190 ALA A C 1
ATOM 1395 O O . ALA A 1 190 ? -28.019 5.299 46.305 1.00 89.69 190 ALA A O 1
ATOM 1396 N N . PHE A 1 191 ? -26.741 5.487 44.461 1.00 90.75 191 PHE A N 1
ATOM 1397 C CA . PHE A 1 191 ? -25.486 5.114 45.110 1.00 90.75 191 PHE A CA 1
ATOM 1398 C C . PHE A 1 191 ? -25.083 6.115 46.203 1.00 90.75 191 PHE A C 1
ATOM 1400 O O . PHE A 1 191 ? -24.816 5.714 47.340 1.00 90.75 191 PHE A O 1
ATOM 1407 N N . VAL A 1 192 ? -25.092 7.418 45.903 1.00 93.31 192 VAL A N 1
ATOM 1408 C CA . VAL A 1 192 ? -24.764 8.485 46.865 1.00 93.31 192 VAL A CA 1
ATOM 1409 C C . VAL A 1 192 ? -25.735 8.463 48.048 1.00 93.31 192 VAL A C 1
ATOM 1411 O O . VAL A 1 192 ? -25.323 8.600 49.204 1.00 93.31 192 VAL A O 1
ATOM 1414 N N . THR A 1 193 ? -27.021 8.220 47.793 1.00 93.50 193 THR A N 1
ATOM 1415 C CA . THR A 1 193 ? -28.043 8.084 48.838 1.00 93.50 193 THR A CA 1
ATOM 1416 C C . THR A 1 193 ? -27.784 6.866 49.726 1.00 93.50 193 THR A C 1
ATOM 1418 O O . THR A 1 193 ? -27.840 6.979 50.954 1.00 93.50 193 THR A O 1
ATOM 1421 N N . ALA A 1 194 ? -27.449 5.713 49.140 1.00 93.00 194 ALA A N 1
ATOM 1422 C CA . ALA A 1 194 ? -27.089 4.510 49.888 1.00 93.00 194 ALA A CA 1
ATOM 1423 C C . ALA A 1 194 ? -25.845 4.736 50.768 1.00 93.00 194 ALA A C 1
ATOM 1425 O O . ALA A 1 194 ? -25.842 4.336 51.937 1.00 93.00 194 ALA A O 1
ATOM 1426 N N . LEU A 1 195 ? -24.844 5.453 50.247 1.00 93.38 195 LEU A N 1
ATOM 1427 C CA . LEU A 1 195 ? -23.625 5.821 50.968 1.00 93.38 195 LEU A CA 1
ATOM 1428 C C . LEU A 1 195 ? -23.928 6.722 52.177 1.00 93.38 195 LEU A C 1
ATOM 1430 O O . LEU A 1 195 ? -23.469 6.444 53.285 1.00 93.38 195 LEU A O 1
ATOM 1434 N N . ARG A 1 196 ? -24.758 7.763 52.000 1.00 94.06 196 ARG A N 1
ATOM 1435 C CA . ARG A 1 196 ? -25.177 8.667 53.094 1.00 94.06 196 ARG A CA 1
ATOM 1436 C C . ARG A 1 196 ? -25.935 7.943 54.205 1.00 94.06 196 ARG A C 1
ATOM 1438 O O . ARG A 1 196 ? -25.893 8.378 55.351 1.00 94.06 196 ARG A O 1
ATOM 1445 N N . GLN A 1 197 ? -26.614 6.847 53.878 1.00 94.69 197 GLN A N 1
ATOM 1446 C CA . GLN A 1 197 ? -27.346 6.015 54.834 1.00 94.69 197 GLN A CA 1
ATOM 1447 C C . GLN A 1 197 ? -26.484 4.906 55.463 1.00 94.69 197 GLN A C 1
ATOM 1449 O O . GLN A 1 197 ? -27.009 4.076 56.202 1.00 94.69 197 GLN A O 1
ATOM 1454 N N . GLY A 1 198 ? -25.180 4.857 55.168 1.00 93.50 198 GLY A N 1
ATOM 1455 C CA . GLY A 1 198 ? -24.262 3.848 55.701 1.00 93.50 198 GLY A CA 1
ATOM 1456 C C . GLY A 1 198 ? -24.465 2.444 55.123 1.00 93.50 198 GLY A C 1
ATOM 1457 O O . GLY A 1 198 ? -23.994 1.469 55.708 1.00 93.50 198 GLY A O 1
ATOM 1458 N N . ARG A 1 199 ? -25.165 2.302 53.989 1.00 89.88 199 ARG A N 1
ATOM 1459 C CA . ARG A 1 199 ? -25.351 1.003 53.330 1.00 89.88 199 ARG A CA 1
ATOM 1460 C C . ARG A 1 199 ? -24.123 0.680 52.478 1.00 89.88 199 ARG A C 1
ATOM 1462 O O . ARG A 1 199 ? -23.837 1.378 51.513 1.00 89.88 199 ARG A O 1
ATOM 1469 N N . THR A 1 200 ? -23.433 -0.415 52.785 1.00 85.88 200 THR A N 1
ATOM 1470 C CA . THR A 1 200 ? -22.223 -0.858 52.059 1.00 85.88 200 THR A CA 1
ATOM 1471 C C . THR A 1 200 ? -22.499 -1.876 50.947 1.00 85.88 200 THR A C 1
ATOM 1473 O O . THR A 1 200 ? -21.587 -2.261 50.223 1.00 85.88 200 THR A O 1
ATOM 1476 N N . GLY A 1 201 ? -23.750 -2.324 50.798 1.00 87.88 201 GLY A N 1
ATOM 1477 C CA . GLY A 1 201 ? -24.145 -3.382 49.860 1.00 87.88 201 GLY A CA 1
ATOM 1478 C C . GLY A 1 201 ? -24.715 -2.911 48.519 1.00 87.88 201 GLY A C 1
ATOM 1479 O O . GLY A 1 201 ? -25.264 -3.741 47.798 1.00 87.88 201 GLY A O 1
ATOM 1480 N N . PHE A 1 202 ? -24.653 -1.614 48.194 1.00 86.25 202 PHE A N 1
ATOM 1481 C CA . PHE A 1 202 ? -25.190 -1.103 46.929 1.00 86.25 202 PHE A CA 1
ATOM 1482 C C . PHE A 1 202 ? -24.437 -1.711 45.739 1.00 86.25 202 PHE A C 1
ATOM 1484 O O . PHE A 1 202 ? -23.206 -1.762 45.732 1.00 86.25 202 PHE A O 1
ATOM 1491 N N . ARG A 1 203 ? -25.177 -2.175 44.731 1.00 82.75 203 ARG A N 1
ATOM 1492 C CA . ARG A 1 203 ? -24.628 -2.653 43.462 1.00 82.75 203 ARG A CA 1
ATOM 1493 C C . ARG A 1 203 ? -25.315 -1.905 42.336 1.00 82.75 203 ARG A C 1
ATOM 1495 O O . ARG A 1 203 ? -26.533 -1.783 42.357 1.00 82.75 203 ARG A O 1
ATOM 1502 N N . PHE A 1 204 ? -24.526 -1.439 41.376 1.00 80.75 204 PHE A N 1
ATOM 1503 C CA . PHE A 1 204 ? -25.059 -0.951 40.112 1.00 80.75 204 PHE A CA 1
ATOM 1504 C C . PHE A 1 204 ? -25.661 -2.132 39.359 1.00 80.75 204 PHE A C 1
ATOM 1506 O O . PHE A 1 204 ? -25.030 -3.195 39.286 1.00 80.75 204 PHE A O 1
ATOM 1513 N N . ASP A 1 205 ? -26.868 -1.956 38.831 1.00 73.38 205 ASP A N 1
ATOM 1514 C CA . ASP A 1 205 ? -27.474 -2.994 38.016 1.00 73.38 205 ASP A CA 1
ATOM 1515 C C . ASP A 1 205 ? -26.635 -3.216 36.747 1.00 73.38 205 ASP A C 1
ATOM 1517 O O . ASP A 1 205 ? -26.073 -2.272 36.177 1.00 73.38 205 ASP A O 1
ATOM 1521 N N . PRO A 1 206 ? -26.473 -4.477 36.309 1.00 59.50 206 PRO A N 1
ATOM 1522 C CA . PRO A 1 206 ? -25.784 -4.769 35.068 1.00 59.50 206 PRO A CA 1
ATOM 1523 C C . PRO A 1 206 ? -26.607 -4.211 33.904 1.00 59.50 206 PRO A C 1
ATOM 1525 O O . PRO A 1 206 ? -27.651 -4.752 33.547 1.00 59.50 206 PRO A O 1
ATOM 1528 N N . TRP A 1 207 ? -26.110 -3.118 33.332 1.00 57.44 207 TRP A N 1
ATOM 1529 C CA . TRP A 1 207 ? -26.574 -2.487 32.100 1.00 57.44 207 TRP A CA 1
ATOM 1530 C C . TRP A 1 207 ? -26.940 -3.538 31.038 1.00 57.44 207 TRP A C 1
ATOM 1532 O O . TRP A 1 207 ? -26.130 -4.418 30.727 1.00 57.44 207 TRP A O 1
ATOM 1542 N N . GLY A 1 208 ? -28.163 -3.454 30.502 1.00 46.44 208 GLY A N 1
ATOM 1543 C CA . GLY A 1 208 ? -28.601 -4.226 29.333 1.00 46.44 208 GLY A CA 1
ATOM 1544 C C . GLY A 1 208 ? -27.872 -3.799 28.066 1.00 46.44 208 GLY A C 1
ATOM 1545 O O . GLY A 1 208 ? -27.723 -2.584 27.849 1.00 46.44 208 GLY A O 1
#

Sequence (208 aa):
MRRLSVALIANAVWMLAALLAVGGVMLFGASPLALLVAALGCAAALAVTATIGFRSDRAFAEKLGAIGEAVGLKPQDATSVEAIVTSLGQRLDRAHQFKAAFHRLKHPALVIGADGRLTGLTAGAEALDRRAVEGGSADDLLGEAHTAEDGLVSMGRRRFVTERHELSHGRLLIELVPAGYHIADDDFDAFVTALRQGRTGFRFDPWG

Radius of gyration: 36.85 Å; chains: 1; bounding box: 77×25×114 Å

Foldseek 3Di:
DVVVVLVVVLVVLVVVLVVQLVVLCVVPNPDPVSVVSSVVSVVVSVVVSVVSVVVVLVVVLVVLQVVCVVVVHDSVQSRDPVSSVVVVVVVVVVVVVVLVVQQADLFWKFKAALVQFTQGTHVNVCVQAVQPDHRGGNCVQFNCQVVDCWRWGDGRNFIFTWHWDDDPPNMIMTTTHGPPDDQPPVLVVVVVVCVVVVNPPDDDPPDD